Protein AF-R1BSH4-F1 (afdb_monomer)

Organism: Emiliania huxleyi (NCBI:txid2903)

Sequence (239 aa):
MRAVLLDPVQALDGRVYTDASLFGSASAWPLTIINSVHLYHMVGGFALTGADYFHHGLFIPTLGLPGQLLRWGPLANWQAFFISGLPGGVDYLMLALVKLGRLPPMTEKRVNANLNTWLRAPGILVATVLLYQALLLGNHVVPLWAVGLQLVLPAYNALYFNKQAVANYAVHYMLELLGQRDLIERRVEQRTSYTTGLEVMAWKDCASGRPRREAYPVEGLRGNTAAWKEALGVPQRGS

Solvent-accessible surface area (backbone atoms only — not comparable to full-atom values): 13144 Å² total; per-residue (Å²): 85,70,58,35,74,77,37,52,71,53,14,36,15,27,83,78,39,67,45,52,46,87,86,30,62,28,24,45,50,65,51,50,55,52,47,52,52,52,52,46,54,71,68,68,74,59,74,43,42,66,67,54,51,50,48,49,64,48,44,40,70,64,46,44,50,53,58,55,77,44,50,42,12,21,42,49,44,42,41,36,34,29,72,56,35,60,50,39,50,54,46,55,52,39,54,50,34,31,74,70,71,75,37,60,68,67,58,45,36,49,50,45,22,47,37,27,61,71,45,22,29,51,48,35,45,52,47,34,52,44,52,51,50,18,60,78,71,61,32,54,76,58,58,65,71,57,53,55,46,55,51,48,52,53,45,50,50,33,54,52,51,27,51,50,33,44,49,51,32,52,54,53,51,51,30,57,76,69,69,47,54,66,64,54,55,62,58,56,54,68,41,59,11,68,87,72,71,27,52,34,72,60,66,72,43,70,76,66,72,56,78,83,75,76,64,74,77,89,80,65,95,83,73,70,82,59,63,63,51,66,76,63,71,64,80,80,81,76,131

Foldseek 3Di:
DVCCVVCLQLQQQLVVQVPCPPPGLQHLVLLVVVLVVLVCVVPVPALDAPVSCVVSVPCCVQPSVLLNPFRRHNLSVLLSCLVCNPLVVVLVVQVVCVVVVNHPPLVSLVSNLCSLPPGNQVSLVSSLVSLVSCVVVVSHPRDPSSSVSSNPVSNCVSVVVNVVSNVVSVVCVVCVVVVNNVVVVVVQQQGAGPVPRAGNDDVVCVVVVHDGDHDDPPPDVPDDPPVVVVVVPDDPDDD

Mean predicted aligned error: 11.45 Å

Radius of gyration: 21.82 Å; Cα contacts (8 Å, |Δi|>4): 260; chains: 1; bounding box: 46×38×72 Å

pLDDT: mean 78.22, std 20.91, range [29.59, 97.44]

Secondary structure (DSSP, 8-state):
-HHHHH-SSSTT-TTT----STTSTT-SHHHHHHHHHHHHHHHTT----HHHHHHHHHHIIIIIHHHHHS--THHHHHHHIIIIIHHHHHHHHHHHHHHTTSS-HHHHHHHHHHHIIIIIHHHHHHHHHHHHHHHHHT---S-HHHHHHHHHHHHHHHHHHHHHHHHHHHHHHHHHHTT-THHHHHHHHTPBPTTTSSB---HHHHHTTPPPPPPPP-----S-SSHHHHHTT------

Structure (mmCIF, N/CA/C/O backbone):
data_AF-R1BSH4-F1
#
_entry.id   AF-R1BSH4-F1
#
loop_
_atom_site.group_PDB
_atom_site.id
_atom_site.type_symbol
_atom_site.label_atom_id
_atom_site.label_alt_id
_atom_site.label_comp_id
_atom_site.label_asym_id
_atom_site.label_entity_id
_atom_site.label_seq_id
_atom_site.pdbx_PDB_ins_code
_atom_site.Cartn_x
_atom_site.Cartn_y
_atom_site.Cartn_z
_atom_site.occupancy
_atom_site.B_iso_or_equiv
_atom_site.auth_seq_id
_atom_site.auth_comp_id
_atom_site.auth_asym_id
_atom_site.auth_atom_id
_atom_site.pdbx_PDB_model_num
ATOM 1 N N . MET A 1 1 ? -0.576 -6.718 -12.379 1.00 81.44 1 MET A N 1
ATOM 2 C CA . MET A 1 1 ? -0.626 -8.032 -11.689 1.00 81.44 1 MET A CA 1
ATOM 3 C C . MET A 1 1 ? -0.167 -9.183 -12.575 1.00 81.44 1 MET A C 1
ATOM 5 O O . MET A 1 1 ? 0.873 -9.744 -12.276 1.00 81.44 1 MET A O 1
ATOM 9 N N . ARG A 1 2 ? -0.865 -9.505 -13.679 1.00 87.88 2 ARG A N 1
ATOM 10 C CA . ARG A 1 2 ? -0.512 -10.630 -14.577 1.00 87.88 2 ARG A CA 1
ATOM 11 C C . ARG A 1 2 ? 0.952 -10.628 -15.039 1.00 87.88 2 ARG A C 1
ATOM 13 O O . ARG A 1 2 ? 1.602 -11.656 -14.939 1.00 87.88 2 ARG A O 1
ATOM 20 N N . ALA A 1 3 ? 1.461 -9.482 -15.495 1.00 91.19 3 ALA A N 1
ATOM 21 C CA . ALA A 1 3 ? 2.843 -9.361 -15.967 1.00 91.19 3 ALA A CA 1
ATOM 22 C C . ALA A 1 3 ? 3.877 -9.754 -14.894 1.00 91.19 3 ALA A C 1
ATOM 24 O O . ALA A 1 3 ? 4.783 -10.519 -15.183 1.00 91.19 3 ALA A O 1
ATOM 25 N N . VAL A 1 4 ? 3.678 -9.332 -13.638 1.00 93.50 4 VAL A N 1
ATOM 26 C CA . VAL A 1 4 ? 4.576 -9.677 -12.518 1.00 93.50 4 VAL A CA 1
ATOM 27 C C . VAL A 1 4 ? 4.585 -11.181 -12.229 1.00 93.50 4 VAL A C 1
ATOM 29 O O . VAL A 1 4 ? 5.620 -11.727 -11.873 1.00 93.50 4 VAL A O 1
ATOM 32 N N . LEU A 1 5 ? 3.443 -11.857 -12.385 1.00 93.38 5 LEU A N 1
ATOM 33 C CA . LEU A 1 5 ? 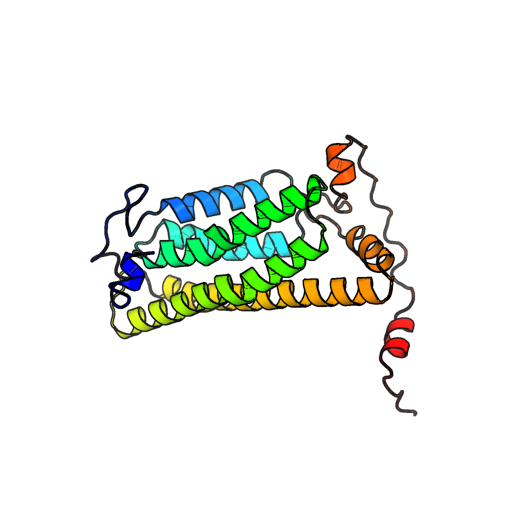3.339 -13.300 -12.145 1.00 93.38 5 LEU A CA 1
ATOM 34 C C . LEU A 1 5 ? 3.938 -14.140 -13.279 1.00 93.38 5 LEU A C 1
ATOM 36 O O . LEU A 1 5 ? 4.471 -15.211 -13.015 1.00 93.38 5 LEU A O 1
ATOM 40 N N . LEU A 1 6 ? 3.817 -13.682 -14.528 1.00 94.31 6 LEU A N 1
ATOM 41 C CA . LEU A 1 6 ? 4.335 -14.401 -15.696 1.00 94.31 6 LEU A CA 1
ATOM 42 C C . LEU A 1 6 ? 5.829 -14.160 -15.922 1.00 94.31 6 LEU A C 1
ATOM 44 O O . LEU A 1 6 ? 6.512 -15.035 -16.442 1.00 94.31 6 LEU A O 1
ATOM 48 N N . ASP A 1 7 ? 6.319 -12.985 -15.538 1.00 94.06 7 ASP A N 1
ATOM 49 C CA . ASP A 1 7 ? 7.693 -12.555 -15.767 1.00 94.06 7 ASP A CA 1
ATOM 50 C C . ASP A 1 7 ? 8.203 -11.730 -14.570 1.00 94.06 7 ASP A C 1
ATOM 52 O O . ASP A 1 7 ? 8.339 -10.503 -14.638 1.00 94.06 7 ASP A O 1
ATOM 56 N N . PRO A 1 8 ? 8.452 -12.392 -13.425 1.00 93.94 8 PRO A N 1
ATOM 57 C CA . PRO A 1 8 ? 8.919 -11.717 -12.217 1.00 93.94 8 PRO A CA 1
ATOM 58 C C . PRO A 1 8 ? 10.311 -11.091 -12.386 1.00 93.94 8 PRO A C 1
ATOM 60 O O . PRO A 1 8 ? 10.614 -10.098 -11.729 1.00 93.94 8 PRO A O 1
ATOM 63 N N . VAL A 1 9 ? 11.137 -11.632 -13.289 1.00 94.12 9 VAL A N 1
ATOM 64 C CA . VAL A 1 9 ? 12.531 -11.214 -13.505 1.00 94.12 9 VAL A CA 1
ATOM 65 C C . VAL A 1 9 ? 12.623 -9.849 -14.192 1.00 94.12 9 VAL A C 1
ATOM 67 O O . VAL A 1 9 ? 13.522 -9.068 -13.874 1.00 94.12 9 VAL A O 1
ATOM 70 N N . GLN A 1 10 ? 11.701 -9.546 -15.111 1.00 93.81 10 GLN A N 1
ATOM 71 C CA . GLN A 1 10 ? 11.636 -8.257 -15.814 1.00 93.81 10 GLN A CA 1
ATOM 72 C C . GLN A 1 10 ? 10.543 -7.329 -15.262 1.00 93.81 10 GLN A C 1
ATOM 74 O O . GLN A 1 10 ? 10.287 -6.263 -15.820 1.00 93.81 10 GLN A O 1
ATOM 79 N N . ALA A 1 11 ? 9.897 -7.688 -14.148 1.00 92.81 11 ALA A N 1
ATOM 80 C CA . ALA A 1 11 ? 8.758 -6.953 -13.590 1.00 92.81 11 ALA A CA 1
ATOM 81 C C . ALA A 1 11 ? 9.063 -5.491 -13.205 1.00 92.81 11 ALA A C 1
ATOM 83 O O . ALA A 1 11 ? 8.140 -4.679 -13.125 1.00 92.81 11 ALA A O 1
ATOM 84 N N . LEU A 1 12 ? 10.332 -5.161 -12.953 1.00 92.88 12 LEU A N 1
ATOM 85 C CA . LEU A 1 12 ? 10.805 -3.805 -12.659 1.00 92.88 12 LEU A CA 1
ATOM 86 C C . LEU A 1 12 ? 11.353 -3.082 -13.903 1.00 92.88 12 LEU A C 1
ATOM 88 O O . LEU A 1 12 ? 11.524 -1.860 -13.882 1.00 92.88 12 LEU A O 1
ATOM 92 N N . ASP A 1 13 ? 11.646 -3.804 -14.989 1.00 91.31 13 ASP A N 1
ATOM 93 C CA . ASP A 1 13 ? 12.304 -3.209 -16.145 1.00 91.31 13 ASP A CA 1
ATOM 94 C C . ASP A 1 13 ? 11.301 -2.433 -17.003 1.00 91.31 13 ASP A C 1
ATOM 96 O O . ASP A 1 13 ? 10.610 -2.957 -17.883 1.00 91.31 13 ASP A O 1
ATOM 100 N N . GLY A 1 14 ? 11.261 -1.124 -16.761 1.00 87.38 14 GLY A N 1
ATOM 101 C CA . GLY A 1 14 ? 10.450 -0.192 -17.524 1.00 87.38 14 GLY A CA 1
ATOM 102 C C . GLY A 1 14 ? 10.788 -0.113 -19.017 1.00 87.38 14 GLY A C 1
ATOM 103 O O . GLY A 1 14 ? 10.038 0.548 -19.730 1.00 87.38 14 GLY A O 1
ATOM 104 N N . ARG A 1 15 ? 11.876 -0.728 -19.517 1.00 90.50 15 ARG A N 1
ATOM 105 C CA . ARG A 1 15 ? 12.194 -0.855 -20.959 1.00 90.50 15 ARG A CA 1
ATOM 106 C C . ARG A 1 15 ? 11.411 -1.981 -21.622 1.00 90.50 15 ARG A C 1
ATOM 108 O O . ARG A 1 15 ? 11.051 -1.836 -22.784 1.00 90.50 15 ARG A O 1
ATOM 115 N N . VAL A 1 16 ? 11.152 -3.064 -20.888 1.00 91.31 16 VAL A N 1
ATOM 116 C CA . VAL A 1 16 ? 10.432 -4.251 -21.378 1.00 91.31 16 VAL A CA 1
ATOM 117 C C . VAL A 1 16 ? 8.929 -3.995 -21.364 1.00 91.31 16 VAL A C 1
ATOM 119 O O . VAL A 1 16 ? 8.238 -4.218 -22.355 1.00 91.31 16 VAL A O 1
ATOM 122 N N . TYR A 1 17 ? 8.424 -3.457 -20.256 1.00 90.94 17 TYR A N 1
ATOM 123 C CA . TYR A 1 17 ? 7.006 -3.167 -20.075 1.00 90.94 17 TYR A CA 1
ATOM 124 C C . TYR A 1 17 ? 6.758 -1.658 -20.113 1.00 90.94 17 TYR A C 1
ATOM 126 O O . TYR A 1 17 ? 6.993 -0.949 -19.133 1.00 90.94 17 TYR A O 1
ATOM 134 N N . THR A 1 18 ? 6.262 -1.173 -21.251 1.00 88.31 18 THR A N 1
ATOM 135 C CA . THR A 1 18 ? 6.093 0.263 -21.537 1.00 88.31 18 THR A CA 1
ATOM 136 C C . THR A 1 18 ? 4.641 0.720 -21.637 1.00 88.31 18 THR A C 1
ATOM 138 O O . THR A 1 18 ? 4.392 1.921 -21.717 1.00 88.31 18 THR A O 1
ATOM 141 N N . ASP A 1 19 ? 3.684 -0.209 -21.621 1.00 90.19 19 ASP A N 1
ATOM 142 C CA . ASP A 1 19 ? 2.264 0.114 -21.739 1.00 90.19 19 ASP A CA 1
ATOM 143 C C . ASP A 1 19 ? 1.758 0.856 -20.492 1.00 90.19 19 ASP A C 1
ATOM 145 O O . ASP A 1 19 ? 1.439 0.252 -19.460 1.00 90.19 19 ASP A O 1
ATOM 149 N N . ALA A 1 20 ? 1.708 2.181 -20.621 1.00 87.62 20 ALA A N 1
ATOM 150 C CA . ALA A 1 20 ? 1.236 3.128 -19.620 1.00 87.62 20 ALA A CA 1
ATOM 151 C C . ALA A 1 20 ? -0.235 3.541 -19.828 1.00 87.62 20 ALA A C 1
ATOM 153 O O . ALA A 1 20 ? -0.694 4.509 -19.217 1.00 87.62 20 ALA A O 1
ATOM 154 N N . SER A 1 21 ? -0.982 2.838 -20.690 1.00 91.06 21 SER A N 1
ATOM 155 C CA . SER A 1 21 ? -2.424 3.056 -20.848 1.00 91.06 21 SER A CA 1
ATOM 156 C C . SER A 1 21 ? -3.176 2.814 -19.532 1.00 91.06 21 SER A C 1
ATOM 158 O O . SER A 1 21 ? -2.635 2.241 -18.586 1.00 91.06 21 SER A O 1
ATOM 160 N N . LEU A 1 22 ? -4.447 3.231 -19.452 1.00 88.06 22 LEU A N 1
ATOM 161 C CA . LEU A 1 22 ? -5.247 3.157 -18.219 1.00 88.06 22 LEU A CA 1
ATOM 162 C C . LEU A 1 22 ? -5.208 1.772 -17.549 1.00 88.06 22 LEU A C 1
ATOM 164 O O . LEU A 1 22 ? -4.988 1.679 -16.341 1.00 88.06 22 LEU A O 1
ATOM 168 N N . PHE A 1 23 ? -5.326 0.711 -18.347 1.00 89.00 23 PHE A N 1
ATOM 169 C CA . PHE A 1 23 ? -5.286 -0.686 -17.899 1.00 89.00 23 PHE A CA 1
ATOM 170 C C . PHE A 1 23 ? -3.994 -1.415 -18.298 1.00 89.00 23 PHE A C 1
ATOM 172 O O . PHE A 1 23 ? -3.925 -2.643 -18.224 1.00 89.00 23 PHE A O 1
ATOM 179 N N . GLY A 1 24 ? -2.975 -0.662 -18.716 1.00 90.44 24 GLY A N 1
ATOM 180 C CA . GLY A 1 24 ? -1.699 -1.194 -19.163 1.00 90.44 24 GLY A CA 1
ATOM 181 C C . GLY A 1 24 ? -0.883 -1.818 -18.038 1.00 90.44 24 GLY A C 1
ATOM 182 O O . GLY A 1 24 ? -1.056 -1.521 -16.850 1.00 90.44 24 GLY A O 1
ATOM 183 N N . SER A 1 25 ? 0.049 -2.701 -18.400 1.00 90.12 25 SER A N 1
ATOM 184 C CA . SER A 1 25 ? 0.868 -3.422 -17.420 1.00 90.12 25 SER A CA 1
ATOM 185 C C . SER A 1 25 ? 1.727 -2.491 -16.562 1.00 90.12 25 SER A C 1
ATOM 187 O O . SER A 1 25 ? 1.931 -2.795 -15.388 1.00 90.12 25 SER A O 1
ATOM 189 N N . ALA A 1 26 ? 2.170 -1.361 -17.118 1.00 90.75 26 ALA A N 1
ATOM 190 C CA . ALA A 1 26 ? 2.973 -0.326 -16.467 1.00 90.75 26 ALA A CA 1
ATOM 191 C C . ALA A 1 26 ? 2.192 0.999 -16.308 1.00 90.75 26 ALA A C 1
ATOM 193 O O . ALA A 1 26 ? 2.779 2.078 -16.313 1.00 90.75 26 ALA A O 1
ATOM 194 N N . SER A 1 27 ? 0.861 0.919 -16.177 1.00 91.88 27 SER A N 1
ATOM 195 C CA . SER A 1 27 ? -0.019 2.068 -15.924 1.00 91.88 27 SER A CA 1
ATOM 196 C C . SER A 1 27 ? 0.417 2.872 -14.694 1.00 91.88 27 SER A C 1
ATOM 198 O O . SER A 1 27 ? 0.686 2.290 -13.650 1.00 91.88 27 SER A O 1
ATOM 200 N N . ALA A 1 28 ? 0.431 4.203 -14.786 1.00 89.56 28 ALA A N 1
ATOM 201 C CA . ALA A 1 28 ? 0.669 5.081 -13.635 1.00 89.56 28 ALA A CA 1
ATOM 202 C C . ALA A 1 28 ? -0.613 5.365 -12.826 1.00 89.56 28 ALA A C 1
ATOM 204 O O . ALA A 1 28 ? -0.552 5.875 -11.706 1.00 89.56 28 ALA A O 1
ATOM 205 N N . TRP A 1 29 ? -1.786 5.029 -13.376 1.00 91.25 29 TRP A N 1
ATOM 206 C CA . TRP A 1 29 ? -3.085 5.405 -12.817 1.00 91.25 29 TRP A CA 1
ATOM 207 C C . TRP A 1 29 ? -3.350 4.903 -11.398 1.00 91.25 29 TRP A C 1
ATOM 209 O O . TRP A 1 29 ? -3.866 5.695 -10.606 1.00 91.25 29 TRP A O 1
ATOM 219 N N . PRO A 1 30 ? -2.991 3.660 -11.016 1.00 91.00 30 PRO A N 1
ATOM 220 C CA . PRO A 1 30 ? -3.179 3.211 -9.641 1.00 91.00 30 PRO A CA 1
ATOM 221 C C . PRO A 1 30 ? -2.464 4.1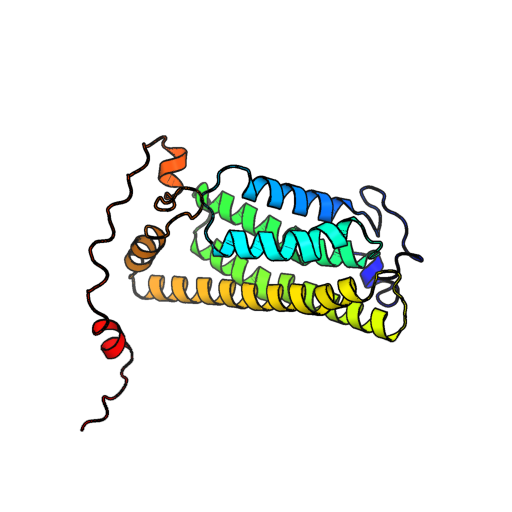15 -8.633 1.00 91.00 30 PRO A C 1
ATOM 223 O O . PRO A 1 30 ? -3.066 4.520 -7.641 1.00 91.00 30 PRO A O 1
ATOM 226 N N . LEU A 1 31 ? -1.216 4.507 -8.913 1.00 89.81 31 LEU A N 1
ATOM 227 C CA . LEU A 1 31 ? -0.475 5.435 -8.056 1.00 89.81 31 LEU A CA 1
ATOM 228 C C . LEU A 1 31 ? -1.046 6.853 -8.124 1.00 89.81 31 LEU A C 1
ATOM 230 O O . LEU A 1 31 ? -1.095 7.528 -7.100 1.00 89.81 31 LEU A O 1
ATOM 234 N N . THR A 1 32 ? -1.497 7.314 -9.295 1.00 90.62 32 THR A N 1
ATOM 235 C CA . THR A 1 32 ? -2.220 8.592 -9.450 1.00 90.62 32 THR A CA 1
ATOM 236 C C . THR A 1 32 ? -3.410 8.687 -8.521 1.00 90.62 32 THR A C 1
ATOM 238 O O . THR A 1 32 ? -3.474 9.616 -7.721 1.00 90.62 32 THR A O 1
ATOM 241 N N . ILE A 1 33 ? -4.293 7.695 -8.540 1.00 90.00 33 ILE A N 1
ATOM 242 C CA . ILE A 1 33 ? -5.482 7.677 -7.687 1.00 90.00 33 ILE A CA 1
ATOM 243 C C . ILE A 1 33 ? -5.087 7.660 -6.206 1.00 90.00 33 ILE A C 1
ATOM 245 O O . ILE A 1 33 ? -5.624 8.441 -5.421 1.00 90.00 33 ILE A O 1
ATOM 249 N N . ILE A 1 34 ? -4.119 6.819 -5.823 1.00 89.06 34 ILE A N 1
ATOM 250 C CA . ILE A 1 34 ? -3.644 6.727 -4.435 1.00 89.06 34 ILE A CA 1
ATOM 251 C C . ILE A 1 34 ? -3.112 8.080 -3.961 1.00 89.06 34 ILE A C 1
ATOM 253 O O . ILE A 1 34 ? -3.570 8.584 -2.935 1.00 89.06 34 ILE A O 1
ATOM 257 N N . ASN A 1 35 ? -2.199 8.701 -4.709 1.00 89.06 35 ASN A N 1
ATOM 258 C CA . ASN A 1 35 ? -1.622 9.986 -4.323 1.00 89.06 35 ASN A CA 1
ATOM 259 C C . ASN A 1 35 ? -2.682 11.091 -4.279 1.00 89.06 35 ASN A C 1
ATOM 261 O O . ASN A 1 35 ? -2.671 11.886 -3.344 1.00 89.06 35 ASN A O 1
ATOM 265 N N . SER A 1 36 ? -3.636 11.117 -5.216 1.00 87.12 36 SER A N 1
ATOM 266 C CA . SER A 1 36 ? -4.750 12.072 -5.183 1.00 87.12 36 SER A CA 1
ATOM 267 C C . SER A 1 36 ? -5.595 11.928 -3.917 1.00 87.12 36 SER A C 1
ATOM 269 O O . SER A 1 36 ? -5.906 12.933 -3.282 1.00 87.12 36 SER A O 1
ATOM 271 N N . VAL A 1 37 ? -5.917 10.698 -3.501 1.00 83.69 37 VAL A N 1
ATOM 272 C CA . VAL A 1 37 ? -6.659 10.438 -2.255 1.00 83.69 37 VAL A CA 1
ATOM 273 C C . VAL A 1 37 ? -5.861 10.890 -1.031 1.00 83.69 37 VAL A C 1
ATOM 275 O O . VAL A 1 37 ? -6.425 11.503 -0.128 1.00 83.69 37 VAL A O 1
ATOM 278 N N . HIS A 1 38 ? -4.550 10.647 -1.003 1.00 84.00 38 HIS A N 1
ATOM 279 C CA . HIS A 1 38 ? -3.710 11.039 0.132 1.00 84.00 38 HIS A CA 1
ATOM 280 C C . HIS A 1 38 ? -3.539 12.564 0.215 1.00 84.00 38 HIS A C 1
ATOM 282 O O . HIS A 1 38 ? -3.641 13.131 1.300 1.00 84.00 38 HIS A O 1
ATOM 288 N N . LEU A 1 39 ? -3.368 13.248 -0.920 1.00 82.00 39 LEU A N 1
ATOM 289 C CA . LEU A 1 39 ? -3.345 14.713 -0.980 1.00 82.00 39 LEU A CA 1
ATOM 290 C C . LEU A 1 39 ? -4.686 15.312 -0.540 1.00 82.00 39 LEU A C 1
ATOM 292 O O . LEU A 1 39 ? -4.711 16.243 0.264 1.00 82.00 39 LEU A O 1
ATOM 296 N N . TYR A 1 40 ? -5.799 14.744 -1.009 1.00 81.81 40 TYR A N 1
ATOM 297 C CA . TYR A 1 40 ? -7.133 15.147 -0.574 1.00 81.81 40 TYR A CA 1
ATOM 298 C C . TYR A 1 40 ? -7.318 14.962 0.939 1.00 81.81 40 TYR A C 1
ATOM 300 O O . TYR A 1 40 ? -7.819 15.866 1.603 1.00 81.81 40 TYR A O 1
ATOM 308 N N . HIS A 1 41 ? -6.854 13.846 1.511 1.00 73.31 41 HIS A N 1
ATOM 309 C CA . HIS A 1 41 ? -6.907 13.618 2.956 1.00 73.31 41 HIS A CA 1
ATOM 310 C C . HIS A 1 41 ? -6.096 14.640 3.762 1.00 73.31 41 HIS A C 1
ATOM 312 O O . HIS A 1 41 ? -6.539 15.039 4.835 1.00 73.31 41 HIS A O 1
ATOM 318 N N . MET A 1 42 ? -4.951 15.102 3.255 1.00 72.88 42 MET A N 1
ATOM 319 C CA . MET A 1 42 ? -4.135 16.111 3.940 1.00 72.88 42 MET A CA 1
ATOM 320 C C . MET A 1 42 ? -4.733 17.522 3.882 1.00 72.88 42 MET A C 1
ATOM 322 O O . MET A 1 42 ? -4.646 18.260 4.863 1.00 72.88 42 MET A O 1
ATOM 326 N N . VAL A 1 43 ? -5.308 17.910 2.738 1.00 73.62 43 VAL A N 1
ATOM 327 C CA . VAL A 1 43 ? -5.798 19.280 2.487 1.00 73.62 43 VAL A CA 1
ATOM 328 C C . VAL A 1 43 ? -7.267 19.457 2.883 1.00 73.62 43 VAL A C 1
ATOM 330 O O . VAL A 1 43 ? -7.674 20.549 3.266 1.00 73.62 43 VAL A O 1
ATOM 333 N N . GLY A 1 44 ? -8.069 18.391 2.844 1.00 64.81 44 GLY A N 1
ATOM 334 C CA . GLY A 1 44 ? -9.526 18.420 3.025 1.00 64.81 44 GLY A CA 1
ATOM 335 C C . GLY A 1 44 ? -10.038 18.758 4.431 1.00 64.81 44 GLY A C 1
ATOM 336 O O . GLY A 1 44 ? -11.231 18.613 4.679 1.00 64.81 44 GLY A O 1
ATOM 337 N N . GLY A 1 45 ? -9.177 19.192 5.358 1.00 55.78 45 GLY A N 1
ATOM 338 C CA . GLY A 1 45 ? -9.589 19.647 6.692 1.00 55.78 45 GLY A CA 1
ATOM 339 C C . GLY A 1 45 ? -10.011 18.531 7.654 1.00 55.78 45 GLY A C 1
ATOM 340 O O . GLY A 1 45 ? -10.720 18.794 8.626 1.00 55.78 45 GLY A O 1
ATOM 341 N N . PHE A 1 46 ? -9.591 17.288 7.405 1.00 64.38 46 PHE A N 1
ATOM 342 C CA . PHE A 1 46 ? -9.802 16.184 8.340 1.00 64.38 46 PHE A CA 1
ATOM 343 C C . PHE A 1 46 ? -8.939 16.378 9.599 1.00 64.38 46 PHE A C 1
ATOM 345 O O . PHE A 1 46 ? -7.805 16.848 9.520 1.00 64.38 46 PHE A O 1
ATOM 352 N N . ALA A 1 47 ? -9.472 16.014 10.770 1.00 61.22 47 ALA A N 1
ATOM 353 C CA . ALA A 1 47 ? -8.741 16.037 12.038 1.00 61.22 47 ALA A CA 1
ATOM 354 C C . ALA A 1 47 ? -7.669 14.931 12.049 1.00 61.22 47 ALA A C 1
ATOM 356 O O . ALA A 1 47 ? -7.911 13.819 12.518 1.00 61.22 47 ALA A O 1
ATOM 357 N N . LEU A 1 48 ? -6.507 15.231 11.468 1.00 65.06 48 LEU A N 1
ATOM 358 C CA . LEU A 1 48 ? -5.377 14.316 11.349 1.00 65.06 48 LEU A CA 1
ATOM 359 C C . LEU A 1 48 ? -4.497 14.373 12.599 1.00 65.06 48 LEU A C 1
ATOM 361 O O . LEU A 1 48 ? -4.241 15.435 13.180 1.00 65.06 48 LEU A O 1
ATOM 365 N N . THR A 1 49 ? -3.998 13.211 13.006 1.00 65.69 49 THR A N 1
ATOM 366 C CA . THR A 1 49 ? -3.003 13.112 14.073 1.00 65.69 49 THR A CA 1
ATOM 367 C C . THR A 1 49 ? -1.609 13.452 13.539 1.00 65.69 49 THR A C 1
ATOM 369 O O . THR A 1 49 ? -1.344 13.382 12.338 1.00 65.69 49 THR A O 1
ATOM 372 N N . GLY A 1 50 ? -0.667 13.776 14.430 1.00 65.50 50 GLY A N 1
ATOM 373 C CA . GLY A 1 50 ? 0.733 13.983 14.030 1.00 65.50 50 GLY A CA 1
ATOM 374 C C . GLY A 1 50 ? 1.358 12.750 13.356 1.00 65.50 50 GLY A C 1
ATOM 375 O O . GLY A 1 50 ? 2.187 12.889 12.459 1.00 65.50 50 GLY A O 1
ATOM 376 N N . ALA A 1 51 ? 0.912 11.544 13.727 1.00 67.81 51 ALA A N 1
ATOM 377 C CA . ALA A 1 51 ? 1.336 10.304 13.081 1.00 67.81 51 ALA A CA 1
ATOM 378 C C . ALA A 1 51 ? 0.847 10.207 11.625 1.00 67.81 51 ALA A C 1
ATOM 380 O O . ALA A 1 51 ? 1.588 9.719 10.771 1.00 67.81 51 ALA A O 1
ATOM 381 N N . ASP A 1 52 ? -0.351 10.720 11.329 1.00 68.69 52 ASP A N 1
ATOM 382 C CA . ASP A 1 52 ? -0.905 10.737 9.971 1.00 68.69 52 ASP A CA 1
ATOM 383 C C . ASP A 1 52 ? -0.125 11.710 9.078 1.00 68.69 52 ASP A C 1
ATOM 385 O O . ASP A 1 52 ? 0.249 11.364 7.957 1.00 68.69 52 ASP A O 1
ATOM 389 N N . TYR A 1 53 ? 0.229 12.894 9.591 1.00 71.75 53 TYR A N 1
ATOM 390 C CA . TYR A 1 53 ? 1.093 13.831 8.863 1.00 71.75 53 TYR A CA 1
ATOM 391 C C . TYR A 1 53 ? 2.498 13.282 8.631 1.00 71.75 53 TYR A C 1
ATOM 393 O O . TYR A 1 53 ? 3.023 13.430 7.530 1.00 71.75 53 TYR A O 1
ATOM 401 N N . PHE A 1 54 ? 3.101 12.625 9.626 1.00 75.88 54 PHE A N 1
ATOM 402 C CA . PHE A 1 54 ? 4.395 11.970 9.441 1.00 75.88 54 PHE A CA 1
ATOM 403 C C . PHE A 1 54 ? 4.316 10.872 8.376 1.00 75.88 54 PHE A C 1
ATOM 405 O O . PHE A 1 54 ? 5.159 10.821 7.485 1.00 75.88 54 PHE A O 1
ATOM 412 N N . HIS A 1 55 ? 3.281 10.028 8.420 1.00 77.31 55 HIS A N 1
ATOM 413 C CA . HIS A 1 55 ? 3.059 8.993 7.417 1.00 77.31 55 HIS A CA 1
ATOM 414 C C . HIS A 1 55 ? 2.928 9.601 6.016 1.00 77.31 55 HIS A C 1
ATOM 416 O O . HIS A 1 55 ? 3.672 9.235 5.108 1.00 77.31 55 HIS A O 1
ATOM 422 N N . HIS A 1 56 ? 2.017 10.553 5.823 1.00 79.81 56 HIS A N 1
ATOM 423 C CA . HIS A 1 56 ? 1.790 11.145 4.508 1.00 79.81 56 HIS A CA 1
ATOM 424 C C . HIS A 1 56 ? 3.001 11.947 4.013 1.00 79.81 56 HIS A C 1
ATOM 426 O O . HIS A 1 56 ? 3.406 11.798 2.861 1.00 79.81 56 HIS A O 1
ATOM 432 N N . GLY A 1 57 ? 3.619 12.737 4.892 1.00 79.25 57 GLY A N 1
ATOM 433 C CA . GLY A 1 57 ? 4.805 13.538 4.595 1.00 79.25 57 GLY A CA 1
ATOM 434 C C . GLY A 1 57 ? 6.054 12.705 4.317 1.00 79.25 57 GLY A C 1
ATOM 435 O O . GLY A 1 57 ? 6.906 13.138 3.549 1.00 79.25 57 GLY A O 1
ATOM 436 N N . LEU A 1 58 ? 6.159 11.498 4.875 1.00 84.25 58 LEU A N 1
ATOM 437 C CA . LEU A 1 58 ? 7.225 10.564 4.531 1.00 84.25 58 LEU A CA 1
ATOM 438 C C . LEU A 1 58 ? 6.909 9.851 3.215 1.00 84.25 58 LEU A C 1
ATOM 440 O O . LEU A 1 58 ? 7.704 9.914 2.282 1.00 84.25 58 LEU A O 1
ATOM 444 N N . PHE A 1 59 ? 5.761 9.179 3.111 1.00 83.88 59 PHE A N 1
ATOM 445 C CA . PHE A 1 59 ? 5.501 8.233 2.024 1.00 83.88 59 PHE A CA 1
ATOM 446 C C . PHE A 1 59 ? 5.109 8.897 0.695 1.00 83.88 59 PHE A C 1
ATOM 448 O O . PHE A 1 59 ? 5.497 8.384 -0.353 1.00 83.88 59 PHE A O 1
ATOM 455 N N . ILE A 1 60 ? 4.412 10.040 0.680 1.00 85.56 60 ILE A N 1
ATOM 456 C CA . ILE A 1 60 ? 4.048 10.702 -0.589 1.00 85.56 60 ILE A CA 1
ATOM 457 C C . ILE A 1 60 ? 5.292 11.252 -1.306 1.00 85.56 60 ILE A C 1
ATOM 459 O O . ILE A 1 60 ? 5.481 10.917 -2.476 1.00 85.56 60 ILE A O 1
ATOM 463 N N . PRO A 1 61 ? 6.183 12.034 -0.664 1.00 85.75 61 PRO A N 1
ATOM 464 C CA . PRO A 1 61 ? 7.342 12.592 -1.357 1.00 85.75 61 PRO A CA 1
ATOM 465 C C . PRO A 1 61 ? 8.410 11.547 -1.682 1.00 85.75 61 PRO A C 1
ATOM 467 O O . PRO A 1 61 ? 9.088 11.676 -2.696 1.00 85.75 61 PRO A O 1
ATOM 470 N N . THR A 1 62 ? 8.570 10.515 -0.843 1.00 85.06 62 THR A N 1
ATOM 471 C CA . THR A 1 62 ? 9.640 9.517 -1.026 1.00 85.06 62 THR A CA 1
ATOM 472 C C . THR A 1 62 ? 9.228 8.320 -1.874 1.00 85.06 62 THR A C 1
ATOM 474 O O . THR A 1 62 ? 10.072 7.778 -2.584 1.00 85.06 62 THR A O 1
ATOM 477 N N . LEU A 1 63 ? 7.954 7.910 -1.837 1.00 86.25 63 LEU A N 1
ATOM 478 C CA . LEU A 1 63 ? 7.457 6.752 -2.588 1.00 86.25 63 LEU A CA 1
ATOM 479 C C . LEU A 1 63 ? 6.403 7.137 -3.625 1.00 86.25 63 LEU A C 1
ATOM 481 O O . LEU A 1 63 ? 6.467 6.677 -4.761 1.00 86.25 63 LEU A O 1
ATOM 485 N N . GLY A 1 64 ? 5.452 7.995 -3.254 1.00 86.25 64 GLY A N 1
ATOM 486 C CA . GLY A 1 64 ? 4.341 8.398 -4.114 1.00 86.25 64 GLY A CA 1
ATOM 487 C C . GLY A 1 64 ? 4.800 9.119 -5.382 1.00 86.25 64 GLY A C 1
ATOM 488 O O . GLY A 1 64 ? 4.503 8.658 -6.483 1.00 86.25 64 GLY A O 1
ATOM 489 N N . LEU A 1 65 ? 5.515 10.239 -5.242 1.00 87.50 65 LEU A N 1
ATOM 490 C CA . LEU A 1 65 ? 5.960 11.055 -6.378 1.00 87.50 65 LEU A CA 1
ATOM 491 C C . LEU A 1 65 ? 7.011 10.332 -7.241 1.00 87.50 65 LEU A C 1
ATOM 493 O O . LEU A 1 65 ? 6.804 10.239 -8.453 1.00 87.50 65 LEU A O 1
ATOM 497 N N . PRO A 1 66 ? 8.088 9.736 -6.684 1.00 88.75 66 PRO A N 1
ATOM 498 C CA . PRO A 1 66 ? 9.032 8.963 -7.492 1.00 88.75 66 PRO A CA 1
ATOM 499 C C . PRO A 1 66 ? 8.369 7.746 -8.144 1.00 88.75 66 PRO A C 1
ATOM 501 O O . PRO A 1 66 ? 8.712 7.387 -9.268 1.00 88.75 66 PRO A O 1
ATOM 504 N N . GLY A 1 67 ? 7.390 7.137 -7.468 1.00 86.62 67 GLY A N 1
ATOM 505 C CA . GLY A 1 67 ? 6.556 6.051 -7.980 1.00 86.62 67 GLY A CA 1
ATOM 506 C C . GLY A 1 67 ? 5.803 6.406 -9.262 1.00 86.62 67 GLY A C 1
ATOM 507 O O . GLY A 1 67 ? 5.686 5.572 -10.153 1.00 86.62 67 GLY A O 1
ATOM 508 N N . GLN A 1 68 ? 5.312 7.642 -9.371 1.00 88.50 68 GLN A N 1
ATOM 509 C CA . GLN A 1 68 ? 4.573 8.120 -10.545 1.00 88.50 68 GLN A CA 1
ATOM 510 C C . GLN A 1 68 ? 5.473 8.588 -11.686 1.00 88.50 68 GLN A C 1
ATOM 512 O O . GLN A 1 68 ? 5.116 8.431 -12.851 1.00 88.50 68 GLN A O 1
ATOM 517 N N . LEU A 1 69 ? 6.602 9.216 -11.355 1.00 89.62 69 LEU A N 1
ATOM 518 C CA . LEU A 1 69 ? 7.451 9.888 -12.340 1.00 89.62 69 LEU A CA 1
ATOM 519 C C . LEU A 1 69 ? 8.467 8.949 -12.998 1.00 89.62 69 LEU A C 1
ATOM 521 O O . LEU A 1 69 ? 8.933 9.223 -14.103 1.00 89.62 69 LEU A O 1
ATOM 525 N N . LEU A 1 70 ? 8.841 7.859 -12.326 1.00 91.31 70 LEU A N 1
ATOM 526 C CA . LEU A 1 70 ? 9.875 6.941 -12.797 1.00 91.31 70 LEU A CA 1
ATOM 527 C C . LEU A 1 70 ? 9.260 5.675 -13.410 1.00 91.31 70 LEU A C 1
ATOM 529 O O . LEU A 1 70 ? 8.142 5.266 -13.104 1.00 91.31 70 LEU A O 1
ATOM 533 N N . ARG A 1 71 ? 10.021 5.018 -14.288 1.00 91.50 71 ARG A N 1
ATOM 534 C CA . ARG A 1 71 ? 9.574 3.833 -15.036 1.00 91.50 71 ARG A CA 1
ATOM 535 C C . ARG A 1 71 ? 9.832 2.544 -14.255 1.00 91.50 71 ARG A C 1
ATOM 537 O O . ARG A 1 71 ? 10.749 1.795 -14.571 1.00 91.50 71 ARG A O 1
ATOM 544 N N . TRP A 1 72 ? 9.000 2.291 -13.252 1.00 91.69 72 TRP A N 1
ATOM 545 C CA . TRP A 1 72 ? 9.066 1.112 -12.371 1.00 91.69 72 TRP A CA 1
ATOM 546 C C . TRP A 1 72 ? 8.523 -0.189 -12.983 1.00 91.69 72 TRP A C 1
ATOM 548 O O . TRP A 1 72 ? 8.511 -1.222 -12.314 1.00 91.69 72 TRP A O 1
ATOM 558 N N . GLY A 1 73 ? 8.006 -0.139 -14.213 1.00 92.94 73 GLY A N 1
ATOM 559 C CA . GLY A 1 73 ? 7.356 -1.282 -14.843 1.00 92.94 73 GLY A CA 1
ATOM 560 C C . GLY A 1 73 ? 6.123 -1.789 -14.066 1.00 92.94 73 GLY A C 1
ATOM 561 O O . GLY A 1 73 ? 5.535 -1.067 -13.252 1.00 92.94 73 GLY A O 1
ATOM 562 N N . PRO A 1 74 ? 5.697 -3.040 -14.311 1.00 95.12 74 PRO A N 1
ATOM 563 C CA . PRO A 1 74 ? 4.535 -3.647 -13.671 1.00 95.12 74 PRO A CA 1
ATOM 564 C C . PRO A 1 74 ? 4.620 -3.793 -12.153 1.00 95.12 74 PRO A C 1
ATOM 566 O O . PRO A 1 74 ? 3.579 -3.939 -11.500 1.00 95.12 74 PRO A O 1
ATOM 569 N N . LEU A 1 75 ? 5.825 -3.746 -11.578 1.00 94.62 75 LEU A N 1
ATOM 570 C CA . LEU A 1 75 ? 6.022 -3.857 -10.137 1.00 94.62 75 LEU A CA 1
ATOM 571 C C . LEU A 1 75 ? 5.407 -2.676 -9.367 1.00 94.62 75 LEU A C 1
ATOM 573 O O . LEU A 1 75 ? 4.909 -2.882 -8.261 1.00 94.62 75 LEU A O 1
ATOM 577 N N .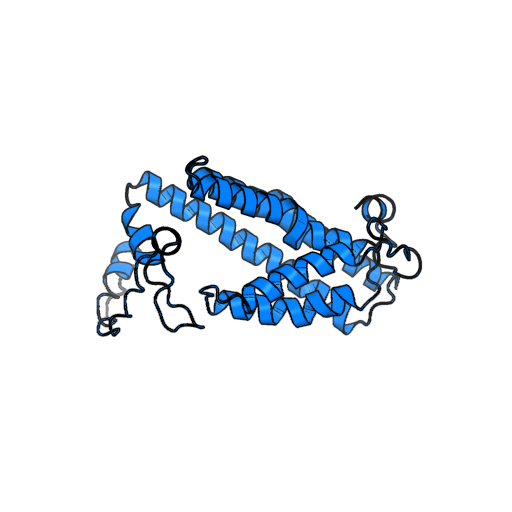 ALA A 1 76 ? 5.338 -1.474 -9.955 1.00 93.50 76 ALA A N 1
ATOM 578 C CA . ALA A 1 76 ? 4.633 -0.343 -9.337 1.00 93.50 76 ALA A CA 1
ATOM 579 C C . ALA A 1 76 ? 3.139 -0.630 -9.143 1.00 93.50 76 ALA A C 1
ATOM 581 O O . ALA A 1 76 ? 2.598 -0.404 -8.062 1.00 93.50 76 ALA A O 1
ATOM 582 N N . ASN A 1 77 ? 2.483 -1.214 -10.148 1.00 94.12 77 ASN A N 1
ATOM 583 C CA . ASN A 1 77 ? 1.074 -1.598 -10.054 1.00 94.12 77 ASN A CA 1
ATOM 584 C C . ASN A 1 77 ? 0.840 -2.707 -9.031 1.00 94.12 77 ASN A C 1
ATOM 586 O O . ASN A 1 77 ? -0.172 -2.701 -8.330 1.00 94.12 77 ASN A O 1
ATOM 590 N N . TRP A 1 78 ? 1.783 -3.643 -8.924 1.00 95.31 78 TRP A N 1
ATOM 591 C CA . TRP A 1 78 ? 1.765 -4.665 -7.882 1.00 95.31 78 TRP A CA 1
ATOM 592 C C . TRP A 1 78 ? 1.852 -4.055 -6.486 1.00 95.31 78 TRP A C 1
ATOM 594 O O . TRP A 1 78 ? 1.001 -4.332 -5.642 1.00 95.31 78 TRP A O 1
ATOM 604 N N . GLN A 1 79 ? 2.826 -3.176 -6.249 1.00 94.00 79 GLN A N 1
ATOM 605 C CA . GLN A 1 79 ? 2.950 -2.491 -4.966 1.00 94.00 79 GLN A CA 1
ATOM 606 C C . GLN A 1 79 ? 1.710 -1.651 -4.650 1.00 94.00 79 GLN A C 1
ATOM 608 O O . GLN A 1 79 ? 1.155 -1.791 -3.564 1.00 94.00 79 GLN A O 1
ATOM 613 N N . ALA A 1 80 ? 1.218 -0.845 -5.593 1.00 92.94 80 ALA A N 1
ATOM 614 C CA . ALA A 1 80 ? 0.019 -0.028 -5.403 1.00 92.94 80 ALA A CA 1
ATOM 615 C C . ALA A 1 80 ? -1.209 -0.862 -5.024 1.00 92.94 80 ALA A C 1
ATOM 617 O O . ALA A 1 80 ? -1.959 -0.487 -4.119 1.00 92.94 80 ALA A O 1
ATOM 618 N N . PHE A 1 81 ? -1.386 -2.023 -5.660 1.00 94.56 81 PHE A N 1
ATOM 619 C CA . PHE A 1 81 ? -2.480 -2.936 -5.355 1.00 94.56 81 PHE A CA 1
ATOM 620 C C . PHE A 1 81 ? -2.454 -3.413 -3.898 1.00 94.56 81 PHE A C 1
ATOM 622 O O . PHE A 1 81 ? -3.490 -3.383 -3.237 1.00 94.56 81 PHE A O 1
ATOM 629 N N . PHE A 1 82 ? -1.290 -3.828 -3.390 1.00 95.25 82 PHE A N 1
ATOM 630 C CA . PHE A 1 82 ? -1.172 -4.351 -2.026 1.00 95.25 82 PHE A CA 1
ATOM 631 C C . PHE A 1 82 ? -1.071 -3.255 -0.962 1.00 95.25 82 PHE A C 1
ATOM 633 O O . PHE A 1 82 ? -1.581 -3.446 0.138 1.00 95.25 82 PHE A O 1
ATOM 640 N N . ILE A 1 83 ? -0.465 -2.107 -1.271 1.00 91.19 83 ILE A N 1
ATOM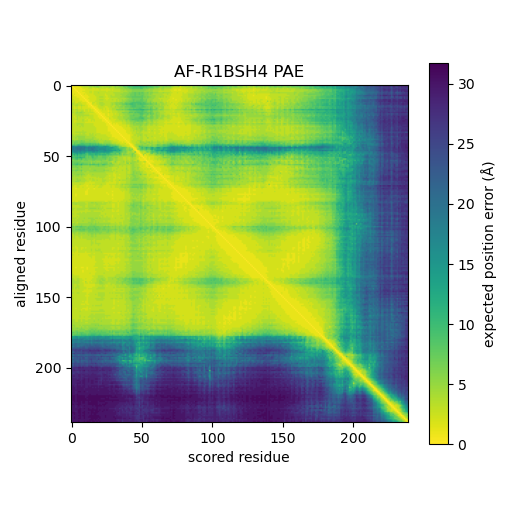 641 C CA . ILE A 1 83 ? -0.338 -0.989 -0.327 1.00 91.19 83 ILE A CA 1
ATOM 642 C C . ILE A 1 83 ? -1.682 -0.283 -0.136 1.00 91.19 83 ILE A C 1
ATOM 644 O O . ILE A 1 83 ? -2.069 -0.053 1.000 1.00 91.19 83 ILE A O 1
ATOM 648 N N . SER A 1 84 ? -2.417 0.060 -1.192 1.00 88.94 84 SER A N 1
ATOM 649 C CA . SER A 1 84 ? -3.642 0.869 -1.027 1.00 88.94 84 SER A CA 1
ATOM 650 C C . SER A 1 84 ? -4.801 0.452 -1.927 1.00 88.94 84 SER A C 1
ATOM 652 O O . SER A 1 84 ? -5.887 1.001 -1.786 1.00 88.94 84 SER A O 1
ATOM 654 N N . GLY A 1 85 ? -4.597 -0.511 -2.829 1.00 90.25 85 GLY A N 1
ATOM 655 C CA . GLY A 1 85 ? -5.629 -1.029 -3.723 1.00 90.25 85 GLY A CA 1
ATOM 656 C C . GLY A 1 85 ? -6.635 -1.926 -3.003 1.00 90.25 85 GLY A C 1
ATOM 657 O O . GLY A 1 85 ? -7.497 -1.447 -2.272 1.00 90.25 85 GLY A O 1
ATOM 658 N N . LEU A 1 86 ? -6.559 -3.242 -3.217 1.00 92.31 86 LEU A N 1
ATOM 659 C CA . LEU A 1 86 ? -7.579 -4.170 -2.716 1.00 92.31 86 LEU A CA 1
ATOM 660 C C . LEU A 1 86 ? -7.663 -4.212 -1.178 1.00 92.31 86 LEU A C 1
ATOM 662 O O . LEU A 1 86 ? -8.772 -4.055 -0.667 1.00 92.31 86 LEU A O 1
ATOM 666 N N . PRO A 1 87 ? -6.559 -4.382 -0.416 1.00 92.56 87 PRO A N 1
ATOM 667 C CA . PRO A 1 87 ? -6.653 -4.448 1.042 1.00 92.56 87 PRO A CA 1
ATOM 668 C C . PRO A 1 87 ? -7.245 -3.166 1.638 1.00 92.56 87 PRO A C 1
ATOM 670 O O . PRO A 1 87 ? -8.112 -3.238 2.503 1.00 92.56 87 PRO A O 1
ATOM 673 N N . GLY A 1 88 ? -6.822 -2.002 1.130 1.00 88.88 88 GLY A N 1
ATOM 674 C CA . GLY A 1 88 ? -7.331 -0.701 1.570 1.00 88.88 88 GLY A CA 1
ATOM 675 C C . GLY A 1 88 ? -8.794 -0.481 1.189 1.00 88.88 88 GLY A C 1
ATOM 676 O O . GLY A 1 88 ? -9.590 -0.060 2.022 1.00 88.88 88 GLY A O 1
ATOM 677 N N . GLY A 1 89 ? -9.184 -0.816 -0.043 1.00 89.50 89 GLY A N 1
ATOM 678 C CA . GLY A 1 89 ? -10.568 -0.682 -0.501 1.00 89.50 89 GLY A CA 1
ATOM 679 C C . GLY A 1 89 ? -11.554 -1.517 0.320 1.00 89.50 89 GLY A C 1
ATOM 680 O O . GLY A 1 89 ? -12.620 -1.021 0.686 1.00 89.50 89 GLY A O 1
ATOM 681 N N . VAL A 1 90 ? -11.189 -2.758 0.662 1.00 93.31 90 VAL A N 1
ATOM 682 C CA . VAL A 1 90 ? -12.017 -3.615 1.529 1.00 93.31 90 VAL A CA 1
ATOM 683 C C . VAL A 1 90 ? -12.119 -3.027 2.936 1.00 93.31 90 VAL A C 1
ATOM 685 O O . VAL A 1 90 ? -13.212 -2.990 3.498 1.00 93.31 90 VAL A O 1
ATOM 688 N N . ASP A 1 91 ? -11.015 -2.521 3.487 1.00 90.25 91 ASP A N 1
ATOM 689 C CA . ASP A 1 91 ? -11.000 -1.880 4.803 1.00 90.25 91 ASP A CA 1
ATOM 690 C C . ASP A 1 91 ? -11.930 -0.657 4.872 1.00 90.25 91 ASP A C 1
ATOM 692 O O . ASP A 1 91 ? -12.816 -0.580 5.727 1.00 90.25 91 ASP A O 1
ATOM 696 N N . TYR A 1 92 ? -11.832 0.254 3.899 1.00 88.31 92 TYR A N 1
ATOM 697 C CA . TYR A 1 92 ? -12.712 1.424 3.822 1.00 88.31 92 TYR A CA 1
ATOM 698 C C . TYR A 1 92 ? -14.187 1.054 3.645 1.00 88.31 92 TYR A C 1
ATOM 700 O O . TYR A 1 92 ? -15.054 1.688 4.253 1.00 88.31 92 TYR A O 1
ATOM 708 N N . LEU A 1 93 ? -14.491 0.019 2.855 1.00 92.00 93 LEU A N 1
ATOM 709 C CA . LEU A 1 93 ? -15.858 -0.478 2.706 1.00 92.00 93 LEU A CA 1
ATOM 710 C C . LEU A 1 93 ? -16.412 -0.988 4.043 1.00 92.00 93 LEU A C 1
ATOM 712 O O . LEU A 1 93 ? -17.535 -0.649 4.416 1.00 92.00 93 LEU A O 1
ATOM 716 N N . MET A 1 94 ? -15.631 -1.766 4.794 1.00 91.06 94 MET A N 1
ATOM 717 C CA . MET A 1 94 ? -16.047 -2.258 6.109 1.00 91.06 94 MET A CA 1
ATOM 718 C C . MET A 1 94 ? -16.234 -1.124 7.109 1.00 91.06 94 MET A C 1
ATOM 720 O O . MET A 1 94 ? -17.245 -1.101 7.809 1.00 91.06 94 MET A O 1
ATOM 724 N N . LEU A 1 95 ? -15.325 -0.147 7.137 1.00 88.44 95 LEU A N 1
ATOM 725 C CA . LEU A 1 95 ? -15.466 1.048 7.969 1.00 88.44 95 LEU A CA 1
ATOM 726 C C . LEU A 1 95 ? -16.754 1.814 7.641 1.00 88.44 95 LEU A C 1
ATOM 728 O O . LEU A 1 95 ? -17.450 2.264 8.554 1.00 88.44 95 LEU A O 1
ATOM 732 N N . ALA A 1 96 ? -17.115 1.929 6.360 1.00 87.94 96 ALA A N 1
ATOM 733 C CA . ALA A 1 96 ? -18.384 2.525 5.951 1.00 87.94 96 ALA A CA 1
ATOM 734 C C . ALA A 1 96 ? -19.588 1.709 6.457 1.00 87.94 96 ALA A C 1
ATOM 736 O O . ALA A 1 96 ? -20.522 2.282 7.016 1.00 87.94 96 ALA A O 1
ATOM 737 N N . LEU A 1 97 ? -19.556 0.377 6.341 1.00 89.44 97 LEU A N 1
ATOM 738 C CA . LEU A 1 97 ? -20.625 -0.496 6.840 1.00 89.44 97 LEU A CA 1
ATOM 739 C C . LEU A 1 97 ? -20.769 -0.448 8.368 1.00 89.44 97 LEU A C 1
ATOM 741 O O . LEU A 1 97 ? -21.896 -0.430 8.862 1.00 89.44 97 LEU A O 1
ATOM 745 N N . VAL A 1 98 ? -19.661 -0.369 9.113 1.00 90.44 98 VAL A N 1
ATOM 746 C CA . VAL A 1 98 ? -19.681 -0.168 10.573 1.00 90.44 98 VAL A CA 1
ATOM 747 C C . VAL A 1 98 ? -20.354 1.156 10.916 1.00 90.44 98 VAL A C 1
ATOM 749 O O . VAL A 1 98 ? -21.230 1.199 11.776 1.00 90.44 98 VAL A O 1
ATOM 752 N N . LYS A 1 99 ? -20.002 2.238 10.211 1.00 83.38 99 LYS A N 1
ATOM 753 C CA . LYS A 1 99 ? -20.610 3.562 10.419 1.00 83.38 99 LYS A CA 1
ATOM 754 C C . LYS A 1 99 ? -22.103 3.595 10.094 1.00 83.38 99 LYS A C 1
ATOM 756 O O . LYS A 1 99 ? -22.841 4.319 10.751 1.00 83.38 99 LYS A O 1
ATOM 761 N N . LEU A 1 100 ? -22.550 2.804 9.120 1.00 90.25 100 LEU A N 1
ATOM 762 C CA . LEU A 1 100 ? -23.968 2.635 8.784 1.00 90.25 100 LEU A CA 1
ATOM 763 C C . LEU A 1 100 ? -24.711 1.688 9.745 1.00 90.25 100 LEU A C 1
ATOM 765 O O . LEU A 1 100 ? -25.887 1.408 9.522 1.00 90.25 100 LEU A O 1
ATOM 769 N N . GLY A 1 101 ? -24.040 1.148 10.769 1.00 89.56 101 GLY A N 1
ATOM 770 C CA . GLY A 1 101 ? -24.618 0.178 11.703 1.00 89.56 101 GLY A CA 1
ATOM 771 C C . GLY A 1 101 ? -24.904 -1.192 11.080 1.00 89.56 101 GLY A C 1
ATOM 772 O O . 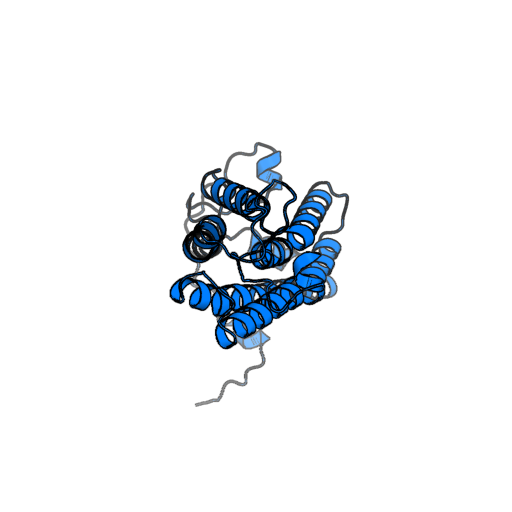GLY A 1 101 ? -25.620 -1.994 11.671 1.00 89.56 101 GLY A O 1
ATOM 773 N N . ARG A 1 102 ? -24.365 -1.471 9.885 1.00 91.88 102 ARG A N 1
ATOM 774 C CA . ARG A 1 102 ? -24.581 -2.722 9.133 1.00 91.88 102 ARG A CA 1
ATOM 775 C C . ARG A 1 102 ? -23.527 -3.791 9.408 1.00 91.88 102 ARG A C 1
ATOM 777 O O . ARG A 1 102 ? -23.705 -4.929 8.987 1.00 91.88 102 ARG A O 1
ATOM 784 N N . LEU A 1 103 ? -22.434 -3.436 10.081 1.00 92.25 103 LEU A N 1
ATOM 785 C CA . LEU A 1 103 ? -21.361 -4.357 10.444 1.00 92.25 103 LEU A CA 1
ATOM 786 C C . LEU A 1 103 ? -20.913 -4.102 11.893 1.00 92.25 103 LEU A C 1
ATOM 788 O O . LEU A 1 103 ? -20.707 -2.945 12.264 1.00 92.25 103 LEU A O 1
ATOM 792 N N . PRO A 1 104 ? -20.717 -5.141 12.724 1.00 90.75 104 PRO A N 1
ATOM 793 C CA . PRO A 1 104 ? -20.150 -4.962 14.055 1.00 90.75 104 PRO A CA 1
ATOM 794 C C . PRO A 1 104 ? -18.703 -4.436 13.982 1.00 90.75 104 PRO A C 1
ATOM 796 O O . PRO A 1 104 ? -17.909 -4.985 13.208 1.00 90.75 104 PRO A O 1
ATOM 799 N N . PRO A 1 105 ? -18.299 -3.462 14.825 1.00 88.94 105 PRO A N 1
ATOM 800 C CA . PRO A 1 105 ? -16.938 -2.909 14.820 1.00 88.94 105 PRO A CA 1
ATOM 801 C C . PRO A 1 105 ? -15.839 -3.966 14.975 1.00 88.94 105 PRO A C 1
ATOM 803 O O . PRO A 1 105 ? -14.771 -3.863 14.384 1.00 88.94 105 PRO A O 1
ATOM 806 N N . MET A 1 106 ? -16.105 -5.022 15.740 1.00 92.12 106 MET A N 1
ATOM 807 C CA . MET A 1 106 ? -15.148 -6.109 15.951 1.00 92.12 106 MET A CA 1
ATOM 808 C C . MET A 1 106 ? -14.922 -6.975 14.714 1.00 92.12 106 MET A C 1
ATOM 810 O O . MET A 1 106 ? -13.832 -7.516 14.534 1.00 92.12 106 MET A O 1
ATOM 814 N N . THR A 1 107 ? -15.923 -7.073 13.836 1.00 91.62 107 THR A N 1
ATOM 815 C CA . THR A 1 107 ? -15.771 -7.798 12.569 1.00 91.62 107 THR A CA 1
ATOM 816 C C . THR A 1 107 ? -14.831 -7.041 11.636 1.00 91.62 107 THR A C 1
ATOM 818 O O . THR A 1 107 ? -13.922 -7.650 11.082 1.00 91.62 107 THR A O 1
ATOM 821 N N . GLU A 1 108 ? -14.978 -5.715 11.539 1.00 94.06 108 GLU A N 1
ATOM 822 C CA . GLU A 1 108 ? -14.052 -4.849 10.794 1.00 94.06 108 GLU A CA 1
ATOM 823 C C . GLU A 1 108 ? -12.611 -5.028 11.284 1.00 94.06 108 GLU A C 1
ATOM 825 O O . GLU A 1 108 ? -11.744 -5.371 10.486 1.00 94.06 108 GLU A O 1
ATOM 830 N N . LYS A 1 109 ? -12.367 -4.942 12.600 1.00 92.81 109 LYS A N 1
ATOM 831 C CA . LYS A 1 109 ? -11.015 -5.102 13.170 1.00 92.81 109 LYS A CA 1
ATOM 832 C C . LYS A 1 109 ? -10.395 -6.457 12.876 1.00 92.81 109 LYS A C 1
ATOM 834 O O . LYS A 1 109 ? -9.212 -6.538 12.549 1.00 92.81 109 LYS A O 1
ATOM 839 N N . ARG A 1 110 ? -11.190 -7.524 12.979 1.00 94.94 110 ARG A N 1
ATOM 840 C CA . ARG A 1 110 ? -10.732 -8.883 12.678 1.00 94.94 110 ARG A CA 1
ATOM 841 C C . ARG A 1 110 ? -10.327 -9.018 11.215 1.00 94.94 110 ARG A C 1
ATOM 843 O O . ARG A 1 110 ? -9.287 -9.602 10.916 1.00 94.94 110 ARG A O 1
ATOM 850 N N . VAL A 1 111 ? -11.148 -8.504 10.300 1.00 95.56 111 VAL A N 1
ATOM 851 C CA . VAL A 1 111 ? -10.853 -8.575 8.867 1.00 95.56 111 VAL A CA 1
ATOM 852 C C . VAL A 1 111 ? -9.675 -7.668 8.518 1.00 95.56 111 VAL A C 1
ATOM 854 O O . VAL A 1 111 ? -8.801 -8.118 7.789 1.00 95.56 111 VAL A O 1
ATOM 857 N N . ASN A 1 112 ? -9.570 -6.464 9.086 1.00 95.44 112 ASN A N 1
ATOM 858 C CA . ASN A 1 112 ? -8.419 -5.573 8.911 1.00 95.44 112 ASN A CA 1
ATOM 859 C C . ASN A 1 112 ? -7.103 -6.252 9.334 1.00 95.44 112 ASN A C 1
ATOM 861 O O . ASN A 1 112 ? -6.139 -6.261 8.563 1.00 95.44 112 ASN A O 1
ATOM 865 N N . ALA A 1 113 ? -7.074 -6.894 10.509 1.00 94.62 113 ALA A N 1
ATOM 866 C CA . ALA A 1 113 ? -5.914 -7.654 10.973 1.00 94.62 113 ALA A CA 1
ATOM 867 C C . ALA A 1 113 ? -5.543 -8.7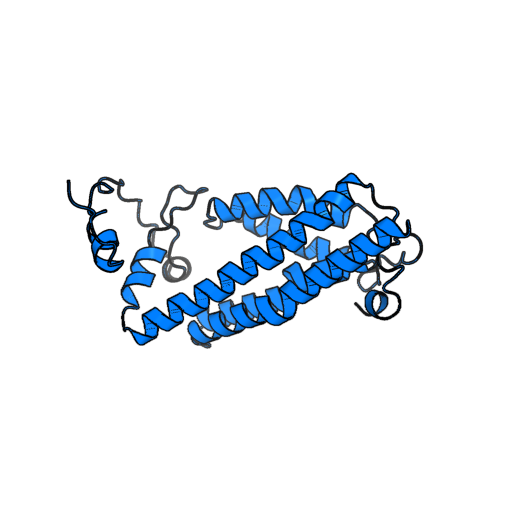75 9.987 1.00 94.62 113 ALA A C 1
ATOM 869 O O . ALA A 1 113 ? -4.389 -8.880 9.573 1.00 94.62 113 ALA A O 1
ATOM 870 N N . ASN A 1 114 ? -6.529 -9.551 9.528 1.00 96.62 114 ASN A N 1
ATOM 871 C CA . ASN A 1 114 ? -6.302 -10.618 8.553 1.00 96.62 114 ASN A CA 1
ATOM 872 C C . ASN A 1 114 ? -5.847 -10.095 7.181 1.00 96.62 114 ASN A C 1
ATOM 874 O O . ASN A 1 114 ? -4.945 -10.678 6.587 1.00 96.62 114 ASN A O 1
ATOM 878 N N . LEU A 1 115 ? -6.424 -9.002 6.677 1.00 96.00 115 LEU A N 1
ATOM 879 C CA . LEU A 1 115 ? -6.014 -8.375 5.417 1.00 96.00 115 LEU A CA 1
ATOM 880 C C . LEU A 1 115 ? -4.564 -7.900 5.492 1.00 96.00 115 LEU A C 1
ATOM 882 O O . LEU A 1 115 ? -3.800 -8.101 4.547 1.00 96.00 115 LEU A O 1
ATOM 886 N N . ASN A 1 116 ? -4.164 -7.308 6.618 1.00 96.19 116 ASN A N 1
ATOM 887 C CA . ASN A 1 116 ? -2.788 -6.882 6.820 1.00 96.19 116 ASN A CA 1
ATOM 888 C C . ASN A 1 116 ? -1.821 -8.072 6.883 1.00 96.19 116 ASN A C 1
ATOM 890 O O . ASN A 1 116 ? -0.791 -8.050 6.207 1.00 96.19 116 ASN A O 1
ATOM 894 N N . THR A 1 117 ? -2.176 -9.117 7.635 1.00 96.50 117 THR A N 1
ATOM 895 C CA . THR A 1 117 ? -1.312 -10.284 7.866 1.00 96.50 117 THR A CA 1
ATOM 896 C C . THR A 1 117 ? -1.188 -11.181 6.638 1.00 96.50 117 THR A C 1
ATOM 898 O O . THR A 1 117 ? -0.085 -11.615 6.317 1.00 96.50 117 THR A O 1
ATOM 901 N N . TRP A 1 118 ? -2.290 -11.453 5.939 1.00 96.38 118 TRP A N 1
ATOM 902 C CA . TRP A 1 118 ? -2.336 -12.483 4.895 1.00 96.38 118 TRP A CA 1
ATOM 903 C C . TRP A 1 118 ? -2.275 -11.941 3.472 1.00 96.38 118 TRP A C 1
ATOM 905 O O . TRP A 1 118 ? -1.920 -12.687 2.564 1.00 96.38 118 TRP A O 1
ATOM 915 N N . LEU A 1 119 ? -2.604 -10.664 3.258 1.00 96.00 119 LEU A N 1
ATOM 916 C CA . LEU A 1 119 ? -2.680 -10.095 1.913 1.00 96.00 119 LEU A CA 1
ATOM 917 C C . LEU A 1 119 ? -1.683 -8.953 1.712 1.00 96.00 119 LEU A C 1
ATOM 919 O O . LEU A 1 119 ? -0.786 -9.059 0.877 1.00 96.00 119 LEU A O 1
ATOM 923 N N . ARG A 1 120 ? -1.803 -7.871 2.489 1.00 96.69 120 ARG A N 1
ATOM 924 C CA . ARG A 1 120 ? -0.969 -6.670 2.339 1.00 96.69 120 ARG A CA 1
ATOM 925 C C . ARG A 1 120 ? 0.503 -6.964 2.606 1.00 96.69 120 ARG A C 1
ATOM 927 O O . ARG A 1 120 ? 1.329 -6.706 1.734 1.00 96.69 120 ARG A O 1
ATOM 934 N N . ALA A 1 121 ? 0.841 -7.463 3.798 1.00 96.50 121 ALA A N 1
ATOM 935 C CA . ALA A 1 121 ? 2.240 -7.632 4.171 1.00 96.50 121 ALA A CA 1
ATOM 936 C C . ALA A 1 121 ? 2.968 -8.637 3.262 1.00 96.50 121 ALA A C 1
ATOM 938 O O . ALA A 1 121 ? 4.005 -8.260 2.714 1.00 96.50 121 ALA A O 1
ATOM 939 N N . PRO A 1 122 ? 2.423 -9.837 2.979 1.00 97.38 122 PRO A N 1
ATOM 940 C CA . PRO A 1 122 ? 3.055 -10.765 2.045 1.00 97.38 122 PRO A CA 1
ATOM 941 C C . PRO A 1 122 ? 3.211 -10.176 0.638 1.00 97.38 122 PRO A C 1
ATOM 943 O O . PRO A 1 122 ? 4.287 -10.275 0.054 1.00 97.38 122 PRO A O 1
ATOM 946 N N . GLY A 1 123 ? 2.183 -9.503 0.108 1.00 96.69 123 GLY A N 1
ATOM 947 C CA . GLY A 1 123 ? 2.235 -8.911 -1.230 1.00 96.69 123 GLY A CA 1
ATOM 948 C C . GLY A 1 123 ? 3.297 -7.817 -1.376 1.00 96.69 123 GLY A C 1
ATOM 949 O O . GLY A 1 123 ? 3.988 -7.764 -2.397 1.00 96.69 123 GLY A O 1
ATOM 950 N N . ILE A 1 124 ? 3.478 -6.983 -0.347 1.00 96.62 124 ILE A N 1
ATOM 951 C CA . ILE A 1 124 ? 4.529 -5.956 -0.321 1.00 96.62 124 ILE A CA 1
ATOM 952 C C . ILE A 1 124 ? 5.914 -6.592 -0.173 1.00 96.62 124 ILE A C 1
ATOM 954 O O . ILE A 1 124 ? 6.828 -6.207 -0.896 1.00 96.62 124 ILE A O 1
ATOM 958 N N . LEU A 1 125 ? 6.076 -7.592 0.699 1.00 97.44 125 LEU A N 1
ATOM 959 C CA . LEU A 1 125 ? 7.364 -8.270 0.886 1.00 97.44 125 LEU A CA 1
ATOM 960 C C . LEU A 1 125 ? 7.817 -9.008 -0.379 1.00 97.44 125 LEU A C 1
ATOM 962 O O . LEU A 1 125 ? 8.992 -8.938 -0.732 1.00 97.44 125 LEU A O 1
ATOM 966 N N . VAL A 1 126 ? 6.895 -9.643 -1.112 1.00 96.88 126 VAL A N 1
ATOM 967 C CA . VAL A 1 126 ? 7.189 -10.206 -2.442 1.00 96.88 126 VAL A CA 1
ATOM 968 C C . VAL A 1 126 ? 7.707 -9.116 -3.377 1.00 96.88 126 VAL A C 1
ATOM 970 O O . VAL A 1 126 ? 8.711 -9.314 -4.056 1.00 96.88 126 VAL A O 1
ATOM 973 N N . ALA A 1 127 ? 7.080 -7.937 -3.374 1.00 96.00 127 ALA A N 1
ATOM 974 C CA . ALA A 1 127 ? 7.538 -6.823 -4.194 1.00 96.00 127 ALA A CA 1
ATOM 975 C C . ALA A 1 127 ? 8.953 -6.358 -3.816 1.00 96.00 127 ALA A C 1
ATOM 977 O O . ALA A 1 127 ? 9.746 -6.050 -4.702 1.00 96.00 127 ALA A O 1
ATOM 978 N N . THR A 1 128 ? 9.285 -6.334 -2.521 1.00 96.19 128 THR A N 1
ATOM 979 C CA . THR A 1 128 ? 10.634 -6.023 -2.026 1.00 96.19 128 THR A CA 1
ATOM 980 C C . THR A 1 128 ? 11.666 -7.041 -2.511 1.00 96.19 128 THR A C 1
ATOM 982 O O . THR A 1 128 ? 12.750 -6.651 -2.940 1.00 96.19 128 THR A O 1
ATOM 985 N N . VAL A 1 129 ? 11.334 -8.336 -2.509 1.00 96.62 129 VAL A N 1
ATOM 986 C CA . VAL A 1 129 ? 12.229 -9.390 -3.016 1.00 96.62 129 VAL A CA 1
ATOM 987 C C . VAL A 1 129 ? 12.456 -9.251 -4.522 1.00 96.62 129 VAL A C 1
ATOM 989 O O . VAL A 1 129 ? 13.599 -9.313 -4.969 1.00 96.62 129 VAL A O 1
ATOM 992 N N . LEU A 1 130 ? 11.401 -9.011 -5.306 1.00 96.44 130 LEU A N 1
ATOM 993 C CA . LEU A 1 130 ? 11.519 -8.810 -6.758 1.00 96.44 130 LEU A CA 1
ATOM 994 C C . LEU A 1 130 ? 12.318 -7.546 -7.102 1.00 96.44 130 LEU A C 1
ATOM 996 O O . LEU A 1 130 ? 13.141 -7.555 -8.015 1.00 96.44 130 LEU A O 1
ATOM 1000 N N . LEU A 1 131 ? 12.129 -6.472 -6.333 1.00 95.69 131 LEU A N 1
ATOM 1001 C CA . LEU A 1 131 ? 12.918 -5.248 -6.453 1.00 95.69 131 LEU A CA 1
ATOM 1002 C C . LEU A 1 131 ? 14.410 -5.519 -6.193 1.00 95.69 131 LEU A C 1
ATOM 1004 O O . LEU A 1 131 ? 15.260 -5.064 -6.956 1.00 95.69 131 LEU A O 1
ATOM 1008 N N . TYR A 1 132 ? 14.732 -6.290 -5.149 1.00 96.19 132 TYR A N 1
ATOM 1009 C CA . TYR A 1 132 ? 16.110 -6.675 -4.833 1.00 96.19 132 TYR A CA 1
ATOM 1010 C C . TYR A 1 132 ? 16.723 -7.576 -5.913 1.00 96.19 132 TYR A C 1
ATOM 1012 O O . TYR A 1 132 ? 17.863 -7.365 -6.322 1.00 96.19 132 TYR A O 1
ATOM 1020 N N . GLN A 1 133 ? 15.956 -8.534 -6.439 1.00 96.44 133 GLN A N 1
ATOM 1021 C CA . GLN A 1 133 ? 16.383 -9.378 -7.556 1.00 96.44 133 GLN A CA 1
ATOM 1022 C C . GLN A 1 133 ? 16.739 -8.539 -8.789 1.00 96.44 133 GLN A C 1
ATOM 1024 O O . GLN A 1 133 ? 17.802 -8.723 -9.380 1.00 96.44 133 GLN A O 1
ATOM 1029 N N . ALA A 1 134 ? 15.881 -7.596 -9.171 1.00 94.88 134 ALA A N 1
ATOM 1030 C CA . ALA A 1 134 ? 16.119 -6.743 -10.328 1.00 94.88 134 ALA A CA 1
ATOM 1031 C C . ALA A 1 134 ? 17.303 -5.775 -10.129 1.00 94.88 134 ALA A C 1
ATOM 1033 O O . ALA A 1 134 ? 17.958 -5.395 -11.103 1.00 94.88 134 ALA A O 1
ATOM 1034 N N . LEU A 1 135 ? 17.627 -5.416 -8.880 1.00 94.94 135 LEU A N 1
ATOM 1035 C CA . LEU A 1 135 ? 18.863 -4.702 -8.552 1.00 94.94 135 LEU A CA 1
ATOM 1036 C C . LEU A 1 135 ? 20.099 -5.573 -8.823 1.00 94.94 135 LEU A C 1
ATOM 1038 O O . LEU A 1 135 ? 21.023 -5.107 -9.484 1.00 94.94 135 LEU A O 1
ATOM 1042 N N . LEU A 1 136 ? 20.100 -6.833 -8.372 1.00 95.50 136 LEU A N 1
ATOM 1043 C CA . LEU A 1 136 ? 21.215 -7.768 -8.586 1.00 95.50 136 LEU A CA 1
ATOM 1044 C C . LEU A 1 136 ? 21.435 -8.108 -10.065 1.00 95.50 136 LEU A C 1
ATOM 1046 O O . LEU A 1 136 ? 22.574 -8.246 -10.500 1.00 95.50 136 LEU A O 1
ATOM 1050 N N . LEU A 1 137 ? 20.351 -8.244 -10.831 1.00 94.69 137 LEU A N 1
ATOM 10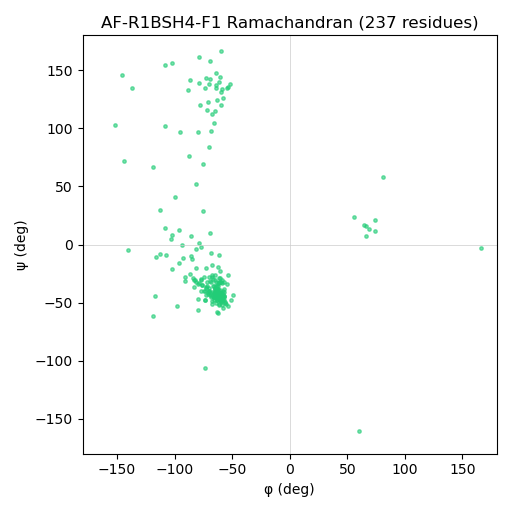51 C CA . LEU A 1 137 ? 20.402 -8.602 -12.251 1.00 94.69 137 LEU A CA 1
ATOM 1052 C C . LEU A 1 137 ? 20.606 -7.397 -13.184 1.00 94.69 137 LEU A C 1
ATOM 1054 O O . LEU A 1 137 ? 20.824 -7.587 -14.375 1.00 94.69 137 LEU A O 1
ATOM 1058 N N . GLY A 1 138 ? 20.514 -6.163 -12.678 1.00 92.88 138 GLY A N 1
ATOM 1059 C CA . GLY A 1 138 ? 20.583 -4.953 -13.509 1.00 92.88 138 GLY A CA 1
ATOM 1060 C C . GLY A 1 138 ? 19.320 -4.677 -14.343 1.00 92.88 138 GLY A C 1
ATOM 1061 O O . GLY A 1 138 ? 19.323 -3.785 -15.194 1.00 92.88 138 GLY A O 1
ATOM 1062 N N . ASN A 1 139 ? 18.219 -5.386 -14.075 1.00 92.88 139 ASN A N 1
ATOM 1063 C CA . ASN A 1 139 ? 16.933 -5.261 -14.777 1.00 92.88 139 ASN A CA 1
ATOM 1064 C C . ASN A 1 139 ? 16.111 -4.072 -14.252 1.00 92.88 139 ASN A C 1
ATOM 1066 O O . ASN A 1 139 ? 14.962 -4.203 -13.827 1.00 92.88 139 ASN A O 1
ATOM 1070 N N . HIS A 1 140 ? 16.725 -2.893 -14.214 1.00 92.62 140 HIS A N 1
ATOM 1071 C CA . HIS A 1 140 ? 16.093 -1.663 -13.762 1.00 92.62 140 HIS A CA 1
ATOM 1072 C C . HIS A 1 140 ? 16.609 -0.459 -14.550 1.00 92.62 140 HIS A C 1
ATOM 1074 O O . HIS A 1 140 ? 17.778 -0.381 -14.922 1.00 92.62 140 HIS A O 1
ATOM 1080 N N . VAL A 1 141 ? 15.722 0.508 -14.779 1.00 92.81 141 VAL A N 1
ATOM 1081 C CA . VAL A 1 141 ? 16.065 1.843 -15.314 1.00 92.81 141 VAL A CA 1
ATOM 1082 C C . VAL A 1 141 ? 15.973 2.945 -14.271 1.00 92.81 141 VAL A C 1
ATOM 1084 O O . VAL A 1 141 ? 16.328 4.093 -14.525 1.00 92.81 141 VAL A O 1
ATOM 1087 N N . VAL A 1 142 ? 15.429 2.607 -13.110 1.00 93.06 142 VAL A N 1
ATOM 1088 C CA . VAL A 1 142 ? 15.126 3.551 -12.047 1.00 93.06 142 VAL A CA 1
ATOM 1089 C C . VAL A 1 142 ? 16.416 3.892 -11.290 1.00 93.06 142 VAL A C 1
ATOM 1091 O O . VAL A 1 142 ? 17.212 2.990 -11.031 1.00 93.06 142 VAL A O 1
ATOM 1094 N N . PRO A 1 143 ? 16.655 5.160 -10.911 1.00 94.12 143 PRO A N 1
ATOM 1095 C CA . PRO A 1 143 ? 17.858 5.544 -10.181 1.00 94.12 143 PRO A CA 1
ATOM 1096 C C . PRO A 1 143 ? 17.985 4.830 -8.827 1.00 94.12 143 PRO A C 1
ATOM 1098 O O . PRO A 1 143 ? 17.002 4.636 -8.107 1.00 94.12 143 PRO A O 1
ATOM 1101 N N . LEU A 1 144 ? 19.225 4.502 -8.447 1.00 93.44 144 LEU A N 1
ATOM 1102 C CA . LEU A 1 144 ? 19.535 3.686 -7.266 1.00 93.44 144 LEU A CA 1
ATOM 1103 C C . LEU A 1 144 ? 19.018 4.271 -5.947 1.00 93.44 144 LEU A C 1
ATOM 1105 O O . LEU A 1 144 ? 18.616 3.514 -5.066 1.00 93.44 144 LEU A O 1
ATOM 1109 N N . TRP A 1 145 ? 18.979 5.600 -5.808 1.00 93.12 145 TRP A N 1
ATOM 1110 C CA . TRP A 1 145 ? 18.433 6.239 -4.605 1.00 93.12 145 TRP A CA 1
ATOM 1111 C C . TRP A 1 145 ? 16.956 5.879 -4.399 1.00 93.12 145 TRP A C 1
ATOM 1113 O O . TRP A 1 145 ? 16.532 5.613 -3.276 1.00 93.12 145 TRP A O 1
ATOM 1123 N N . ALA A 1 146 ? 16.178 5.811 -5.483 1.00 93.00 146 ALA A N 1
ATOM 1124 C CA . ALA A 1 146 ? 14.756 5.508 -5.419 1.00 93.00 146 ALA A CA 1
ATOM 1125 C C . ALA A 1 146 ? 14.542 4.020 -5.125 1.00 93.00 146 ALA A C 1
ATOM 1127 O O . ALA A 1 146 ? 13.686 3.666 -4.315 1.00 93.00 146 ALA A O 1
ATOM 1128 N N . VAL A 1 147 ? 15.358 3.151 -5.734 1.00 92.81 147 VAL A N 1
ATOM 1129 C CA . VAL A 1 147 ? 15.373 1.710 -5.436 1.00 92.81 147 VAL A CA 1
ATOM 1130 C C . VAL A 1 147 ? 15.696 1.472 -3.958 1.00 92.81 147 VAL A C 1
ATOM 1132 O O . VAL A 1 147 ? 14.993 0.709 -3.302 1.00 92.81 147 VAL A O 1
ATOM 1135 N N . GLY A 1 148 ? 16.692 2.172 -3.405 1.00 92.88 148 GLY A N 1
ATOM 1136 C CA . GLY A 1 148 ? 17.053 2.087 -1.988 1.00 92.88 148 GLY A CA 1
ATOM 1137 C C . GLY A 1 148 ? 15.897 2.454 -1.053 1.00 92.88 148 GLY A C 1
ATOM 1138 O O . GLY A 1 148 ? 15.604 1.713 -0.115 1.00 92.88 148 GLY A O 1
ATOM 1139 N N . LEU A 1 149 ? 15.181 3.546 -1.343 1.00 93.50 149 LEU A N 1
ATOM 1140 C CA . LEU A 1 149 ? 13.992 3.937 -0.576 1.00 93.50 149 LEU A CA 1
ATOM 1141 C C . LEU A 1 149 ? 12.878 2.882 -0.667 1.00 93.50 149 LEU A C 1
ATOM 1143 O O . LEU A 1 149 ? 12.296 2.515 0.354 1.00 93.50 149 LEU A O 1
ATOM 1147 N N . GLN A 1 150 ? 12.616 2.351 -1.864 1.00 92.12 150 GLN A N 1
ATOM 1148 C CA . GLN A 1 150 ? 11.571 1.349 -2.107 1.00 92.12 150 GLN A CA 1
ATOM 1149 C C . GLN A 1 150 ? 11.908 -0.052 -1.571 1.00 92.12 150 GLN A C 1
ATOM 1151 O O . GLN A 1 150 ? 11.007 -0.859 -1.349 1.00 92.12 150 GLN A O 1
ATOM 1156 N N . LEU A 1 151 ? 13.182 -0.360 -1.321 1.00 93.88 151 LEU A N 1
ATOM 1157 C CA . LEU A 1 151 ? 13.572 -1.603 -0.651 1.00 93.88 151 LEU A CA 1
ATOM 1158 C C . LEU A 1 151 ? 13.234 -1.574 0.843 1.00 93.88 151 LEU A C 1
ATOM 1160 O O . LEU A 1 151 ? 12.827 -2.591 1.401 1.00 93.88 151 LEU A O 1
ATOM 1164 N N . VAL A 1 152 ? 13.378 -0.416 1.488 1.00 93.62 152 VAL A N 1
ATOM 1165 C CA . VAL A 1 152 ? 13.275 -0.300 2.950 1.00 93.62 152 VAL A CA 1
ATOM 1166 C C . VAL A 1 152 ? 11.892 0.169 3.390 1.00 93.62 152 VAL A C 1
ATOM 1168 O O . VAL A 1 152 ? 11.257 -0.465 4.235 1.00 93.62 152 VAL A O 1
ATOM 1171 N N . LEU A 1 153 ? 11.408 1.280 2.834 1.00 93.31 153 LEU A N 1
ATOM 1172 C CA . LEU A 1 153 ? 10.238 1.980 3.363 1.00 93.31 153 LEU A CA 1
ATOM 1173 C C . LEU A 1 153 ? 8.925 1.190 3.199 1.00 93.31 153 LEU A C 1
ATOM 1175 O O . LEU A 1 153 ? 8.195 1.094 4.189 1.00 93.31 153 LEU A O 1
ATOM 1179 N N . PRO A 1 154 ? 8.604 0.571 2.041 1.00 93.19 154 PRO A N 1
ATOM 1180 C CA . PRO A 1 154 ? 7.420 -0.282 1.908 1.00 93.19 154 PRO A CA 1
ATOM 1181 C C . PRO A 1 154 ? 7.439 -1.497 2.831 1.00 93.19 154 PRO A C 1
ATOM 1183 O O . PRO A 1 154 ? 6.426 -1.797 3.459 1.00 93.19 154 PRO A O 1
ATOM 1186 N N . ALA A 1 155 ? 8.580 -2.183 2.943 1.00 94.50 155 ALA A N 1
ATOM 1187 C CA . ALA A 1 155 ? 8.712 -3.359 3.799 1.00 94.50 155 ALA A CA 1
ATOM 1188 C C . ALA A 1 155 ? 8.516 -2.985 5.275 1.00 94.50 155 ALA A C 1
ATOM 1190 O O . ALA A 1 155 ? 7.746 -3.631 5.990 1.00 94.50 155 ALA A O 1
ATOM 1191 N N . TYR A 1 156 ? 9.142 -1.889 5.713 1.00 92.88 156 TYR A N 1
ATOM 1192 C CA . TYR A 1 156 ? 8.932 -1.339 7.048 1.00 92.88 156 TYR A CA 1
ATOM 1193 C C . TYR A 1 156 ? 7.462 -0.969 7.284 1.00 92.88 156 TYR A C 1
ATOM 1195 O O . TYR A 1 156 ? 6.882 -1.380 8.288 1.00 92.88 156 TYR A O 1
ATOM 1203 N N . ASN A 1 157 ? 6.838 -0.246 6.346 1.00 90.81 157 ASN A N 1
ATOM 1204 C CA . ASN A 1 157 ? 5.428 0.143 6.411 1.00 90.81 157 ASN A CA 1
ATOM 1205 C C . ASN A 1 157 ? 4.520 -1.084 6.565 1.00 90.81 157 ASN A C 1
ATOM 1207 O O . ASN A 1 157 ? 3.701 -1.139 7.481 1.00 90.81 157 ASN A O 1
ATOM 1211 N N . ALA A 1 158 ? 4.708 -2.090 5.713 1.00 93.56 158 ALA A N 1
ATOM 1212 C CA . ALA A 1 158 ? 3.932 -3.319 5.716 1.00 93.56 158 ALA A CA 1
ATOM 1213 C C . ALA A 1 158 ? 3.971 -4.023 7.077 1.00 93.56 158 ALA A C 1
ATOM 1215 O O . ALA A 1 158 ? 2.927 -4.359 7.635 1.00 93.56 158 ALA A O 1
ATOM 1216 N N . LEU A 1 159 ? 5.168 -4.206 7.636 1.00 95.06 159 LEU A N 1
ATOM 1217 C CA . LEU A 1 159 ? 5.352 -4.886 8.916 1.00 95.06 159 LEU A CA 1
ATOM 1218 C C . LEU A 1 159 ? 4.847 -4.046 10.094 1.00 95.06 159 LEU A C 1
ATOM 1220 O O . LEU A 1 159 ? 4.197 -4.579 10.997 1.00 95.06 159 LEU A O 1
ATOM 1224 N N . TYR A 1 160 ? 5.100 -2.735 10.078 1.00 91.50 160 TYR A N 1
ATOM 1225 C CA . TYR A 1 160 ? 4.643 -1.815 11.115 1.00 91.50 160 TYR A CA 1
ATOM 1226 C C . TYR A 1 160 ? 3.114 -1.775 11.195 1.00 91.50 160 TYR A C 1
ATOM 1228 O O . TYR A 1 160 ? 2.550 -2.001 12.267 1.00 91.50 160 TYR A O 1
ATOM 1236 N N . PHE A 1 161 ? 2.429 -1.542 10.072 1.00 89.38 161 PHE A N 1
ATOM 1237 C CA . PHE A 1 161 ? 0.966 -1.475 10.051 1.00 89.38 161 PHE A CA 1
ATOM 1238 C C . PHE A 1 161 ? 0.318 -2.833 10.300 1.00 89.38 161 PHE A C 1
ATOM 1240 O O . PHE A 1 161 ? -0.706 -2.886 10.977 1.00 89.38 161 PHE A O 1
ATOM 1247 N N . ASN A 1 162 ? 0.950 -3.934 9.885 1.00 94.12 162 ASN A N 1
ATOM 1248 C CA . ASN A 1 162 ? 0.490 -5.265 10.265 1.00 94.12 162 ASN A CA 1
ATOM 1249 C C . ASN A 1 162 ? 0.522 -5.475 11.784 1.00 94.12 162 ASN A C 1
ATOM 1251 O O . ASN A 1 162 ? -0.473 -5.897 12.372 1.00 94.12 162 ASN A O 1
ATOM 1255 N N . LYS A 1 163 ? 1.627 -5.104 12.445 1.00 93.25 163 LYS A N 1
ATOM 1256 C CA . LYS A 1 163 ? 1.720 -5.150 13.910 1.00 93.25 163 LYS A CA 1
ATOM 1257 C C . LYS A 1 163 ? 0.622 -4.309 14.568 1.00 93.25 163 LYS A C 1
ATOM 1259 O O . LYS A 1 163 ? -0.000 -4.777 15.517 1.00 93.25 163 LYS A O 1
ATOM 1264 N N . GLN A 1 164 ? 0.378 -3.094 14.073 1.00 89.38 164 GLN A N 1
ATOM 1265 C CA . GLN A 1 164 ? -0.665 -2.214 14.610 1.00 89.38 164 GLN A CA 1
ATOM 1266 C C . GLN A 1 164 ? -2.068 -2.806 14.429 1.00 89.38 164 GLN A C 1
ATOM 1268 O O . GLN A 1 164 ? -2.841 -2.817 15.382 1.00 89.38 164 GLN A O 1
ATOM 1273 N N . ALA A 1 165 ? -2.385 -3.346 13.251 1.00 91.88 165 ALA A N 1
ATOM 1274 C CA . ALA A 1 165 ? -3.683 -3.952 12.960 1.00 91.88 165 ALA A CA 1
ATOM 1275 C C . ALA A 1 165 ? -3.978 -5.153 13.873 1.00 91.88 165 ALA A C 1
ATOM 1277 O O . ALA A 1 165 ? -5.044 -5.226 14.489 1.00 91.88 165 ALA A O 1
ATOM 1278 N N . VAL A 1 166 ? -3.007 -6.059 14.027 1.00 93.12 166 VAL A N 1
ATOM 1279 C CA . VAL A 1 166 ? -3.132 -7.240 14.896 1.00 93.12 166 VAL A CA 1
ATOM 1280 C C . VAL A 1 166 ? -3.242 -6.838 16.367 1.00 93.12 166 VAL A C 1
ATOM 1282 O O . VAL A 1 166 ? -4.118 -7.339 17.071 1.00 93.12 166 VAL A O 1
ATOM 1285 N N . ALA A 1 167 ? -2.402 -5.908 16.834 1.00 89.75 167 ALA A N 1
ATOM 1286 C CA . ALA A 1 167 ? -2.456 -5.424 18.212 1.00 89.75 167 ALA A CA 1
ATOM 1287 C C . ALA A 1 167 ? -3.789 -4.727 18.517 1.00 89.75 167 ALA A C 1
ATOM 1289 O O . ALA A 1 167 ? -4.379 -4.963 19.569 1.00 89.75 167 ALA A O 1
ATOM 1290 N N . ASN A 1 168 ? -4.291 -3.917 17.583 1.00 89.06 168 ASN A N 1
ATOM 1291 C CA . ASN A 1 168 ? -5.575 -3.241 17.715 1.00 89.06 168 ASN A CA 1
ATOM 1292 C C . ASN A 1 168 ? -6.723 -4.249 17.851 1.00 89.06 168 ASN A C 1
ATOM 1294 O O . ASN A 1 168 ? -7.535 -4.142 18.766 1.00 89.06 168 ASN A O 1
ATOM 1298 N N . TYR A 1 169 ? -6.761 -5.272 16.993 1.00 92.25 169 TYR A N 1
ATOM 1299 C CA . TYR A 1 169 ? -7.749 -6.342 17.112 1.00 92.25 169 TYR A CA 1
ATOM 1300 C C . TYR A 1 169 ? -7.645 -7.078 18.457 1.00 92.25 169 TYR A C 1
ATOM 1302 O O . TYR A 1 169 ? -8.653 -7.226 19.146 1.00 92.25 169 TYR A O 1
ATOM 1310 N N . ALA A 1 170 ? -6.438 -7.481 18.865 1.00 90.06 170 ALA A N 1
ATOM 1311 C CA . ALA A 1 170 ? -6.219 -8.230 20.101 1.00 90.06 170 ALA A CA 1
ATOM 1312 C C . ALA A 1 170 ? -6.631 -7.442 21.356 1.00 90.06 170 ALA A C 1
ATOM 1314 O O . ALA A 1 170 ? -7.322 -7.979 22.219 1.00 90.06 170 ALA A O 1
ATOM 1315 N N . VAL A 1 171 ? -6.254 -6.162 21.449 1.00 88.25 171 VAL A N 1
ATOM 1316 C CA . VAL A 1 171 ? -6.610 -5.299 22.588 1.00 88.25 171 VAL A CA 1
ATOM 1317 C C . VAL A 1 171 ? -8.121 -5.111 22.676 1.00 88.25 171 VAL A C 1
ATOM 1319 O O . VAL A 1 171 ? -8.697 -5.286 23.748 1.00 88.25 171 VAL A O 1
ATOM 1322 N N . HIS A 1 172 ? -8.776 -4.798 21.556 1.00 87.81 172 HIS A N 1
ATOM 1323 C CA . HIS A 1 172 ? -10.227 -4.625 21.533 1.00 87.81 172 HIS A CA 1
ATOM 1324 C C . HIS A 1 172 ? -10.970 -5.920 21.880 1.00 87.81 172 HIS A C 1
ATOM 1326 O O . HIS A 1 172 ? -11.939 -5.876 22.633 1.00 87.81 172 HIS A O 1
ATOM 1332 N N . TYR A 1 173 ? -10.489 -7.063 21.389 1.00 88.62 173 TYR A N 1
ATOM 1333 C CA . TYR A 1 173 ? -11.055 -8.372 21.705 1.00 88.62 173 TYR A CA 1
ATOM 1334 C C . TYR A 1 173 ? -10.948 -8.694 23.203 1.00 88.62 173 TYR A C 1
ATOM 1336 O O . TYR A 1 173 ? -11.928 -9.094 23.825 1.00 88.62 173 TYR A O 1
ATOM 1344 N N . MET A 1 174 ? -9.786 -8.454 23.817 1.00 87.19 174 MET A N 1
ATOM 1345 C CA . MET A 1 174 ? -9.599 -8.679 25.254 1.00 87.19 174 MET A CA 1
ATOM 1346 C C . MET A 1 174 ? -10.474 -7.761 26.111 1.00 87.19 174 MET A C 1
ATOM 1348 O O . MET A 1 174 ? -11.066 -8.212 27.086 1.00 87.19 174 MET A O 1
ATOM 1352 N N . LEU A 1 175 ? -10.592 -6.484 25.748 1.00 84.69 175 LEU A N 1
ATOM 1353 C CA . LEU A 1 175 ? -11.428 -5.532 26.484 1.00 84.69 175 LEU A CA 1
ATOM 1354 C C . LEU A 1 175 ? -12.920 -5.843 26.350 1.00 84.69 175 LEU A C 1
ATOM 1356 O O . LEU A 1 175 ? -13.678 -5.625 27.294 1.00 84.69 175 LEU A O 1
ATOM 1360 N N . GLU A 1 176 ? -13.339 -6.390 25.210 1.00 84.19 176 GLU A N 1
ATOM 1361 C CA . GLU A 1 176 ? -14.690 -6.912 25.029 1.00 84.19 176 GLU A CA 1
ATOM 1362 C C . GLU A 1 176 ? -14.962 -8.114 25.941 1.00 84.19 176 GLU A C 1
ATOM 1364 O O . GLU A 1 176 ? -15.997 -8.132 26.604 1.00 84.19 176 GLU A O 1
ATOM 1369 N N . LEU A 1 177 ? -14.025 -9.063 26.043 1.00 85.75 177 LEU A N 1
ATOM 1370 C CA . LEU A 1 177 ? -14.141 -10.211 26.951 1.00 85.75 177 LEU A CA 1
ATOM 1371 C C . LEU A 1 177 ? -14.184 -9.802 28.429 1.00 85.75 177 LEU A C 1
ATOM 1373 O O . LEU A 1 177 ? -14.889 -10.424 29.218 1.00 85.75 177 LEU A O 1
ATOM 1377 N N . LEU A 1 178 ? -13.449 -8.754 28.804 1.00 86.75 178 LEU A N 1
ATOM 1378 C CA . LEU A 1 178 ? -13.411 -8.223 30.170 1.00 86.75 178 LEU A CA 1
ATOM 1379 C C . LEU A 1 178 ? -14.592 -7.293 30.499 1.00 86.75 178 LEU A C 1
ATOM 1381 O O . LEU A 1 178 ? -14.682 -6.804 31.622 1.00 86.75 178 LEU A O 1
ATOM 1385 N N . GLY A 1 179 ? -15.473 -6.997 29.536 1.00 82.31 179 GLY A N 1
ATOM 1386 C CA . GLY A 1 179 ? -16.575 -6.048 29.719 1.00 82.31 179 GLY A CA 1
ATOM 1387 C C . GLY A 1 179 ? -16.129 -4.591 29.922 1.00 82.31 179 GLY A C 1
ATOM 1388 O O . GLY A 1 179 ? -16.925 -3.762 30.343 1.00 82.31 179 GLY A O 1
ATOM 1389 N N . GLN A 1 180 ? -14.874 -4.250 29.609 1.00 80.94 180 GLN A N 1
ATOM 1390 C CA . GLN A 1 180 ? -14.263 -2.933 29.847 1.00 80.94 180 GLN A CA 1
ATOM 1391 C C . GLN A 1 180 ? -14.250 -2.047 28.590 1.00 80.94 180 GLN A C 1
ATOM 1393 O O . GLN A 1 180 ? -13.264 -1.366 28.292 1.00 80.94 180 GLN A O 1
ATOM 1398 N N . ARG A 1 181 ? -15.343 -2.052 27.820 1.00 67.75 181 ARG A N 1
ATOM 1399 C CA . ARG A 1 181 ? -15.431 -1.280 26.567 1.00 67.75 181 ARG A CA 1
ATOM 1400 C C . ARG A 1 181 ? -15.283 0.233 26.796 1.00 67.75 181 ARG A C 1
ATOM 1402 O O . ARG A 1 181 ? -14.636 0.903 25.993 1.00 67.75 181 ARG A O 1
ATOM 1409 N N . ASP A 1 182 ? -15.760 0.735 27.933 1.00 67.69 182 ASP A N 1
ATOM 1410 C CA . ASP A 1 182 ? -15.734 2.158 28.304 1.00 67.69 182 ASP A CA 1
ATOM 1411 C C . ASP A 1 182 ? -14.314 2.748 28.381 1.00 67.69 182 ASP A C 1
ATOM 1413 O O . ASP A 1 182 ? -14.111 3.937 28.130 1.00 67.69 182 ASP A O 1
ATOM 1417 N N . LEU A 1 183 ? -13.301 1.932 28.703 1.00 67.12 183 LEU A N 1
ATOM 1418 C CA . LEU A 1 183 ? -11.904 2.381 28.760 1.00 67.12 183 LEU A CA 1
ATOM 1419 C C . LEU A 1 183 ? -11.357 2.758 27.378 1.00 67.12 183 LEU A C 1
ATOM 1421 O O . LEU A 1 183 ? -10.484 3.620 27.271 1.00 67.12 183 LEU A O 1
ATOM 1425 N N . ILE A 1 184 ? -11.865 2.121 26.320 1.00 62.81 184 ILE A N 1
ATOM 1426 C CA . ILE A 1 184 ? -11.486 2.429 24.940 1.00 62.81 184 ILE A CA 1
ATOM 1427 C C . ILE A 1 184 ? -12.116 3.746 24.515 1.00 62.81 184 ILE A C 1
ATOM 1429 O O . ILE A 1 184 ? -11.421 4.602 23.972 1.00 62.81 184 ILE A O 1
ATOM 1433 N N . GLU A 1 185 ? -13.415 3.909 24.770 1.00 59.78 185 GLU A N 1
ATOM 1434 C CA . GLU A 1 185 ? -14.164 5.101 24.368 1.00 59.78 185 GLU A CA 1
ATOM 1435 C C . GLU A 1 185 ? -13.542 6.359 24.984 1.00 59.78 185 GLU A C 1
ATOM 1437 O O . GLU A 1 185 ? -13.176 7.277 24.250 1.00 59.78 185 GLU A O 1
ATOM 1442 N N . ARG A 1 186 ? -13.221 6.319 26.285 1.00 58.06 186 ARG A N 1
ATOM 1443 C CA . ARG A 1 186 ? -12.532 7.418 26.985 1.00 58.06 186 ARG A CA 1
ATOM 1444 C C . ARG A 1 186 ? -11.158 7.765 26.405 1.00 58.06 186 ARG A C 1
ATOM 1446 O O . ARG A 1 186 ? -10.740 8.915 26.466 1.00 58.06 186 ARG A O 1
ATOM 1453 N N . ARG A 1 187 ? -10.421 6.789 25.861 1.00 54.41 187 ARG A N 1
ATOM 1454 C CA . ARG A 1 187 ? -9.076 7.011 25.296 1.00 54.41 187 ARG A CA 1
ATOM 1455 C C . ARG A 1 187 ? -9.115 7.515 23.853 1.00 54.41 187 ARG A C 1
ATOM 1457 O O . ARG A 1 187 ? -8.188 8.196 23.422 1.00 54.41 187 ARG A O 1
ATOM 1464 N N . VAL A 1 188 ? -10.152 7.149 23.098 1.00 52.47 188 VAL A N 1
ATOM 1465 C CA . VAL A 1 188 ? -10.371 7.627 21.724 1.00 52.47 188 VAL A CA 1
ATOM 1466 C C . VAL A 1 188 ? -10.825 9.086 21.728 1.00 52.47 188 VAL A C 1
ATOM 1468 O O . VAL A 1 188 ? -10.357 9.848 20.885 1.00 52.47 188 VAL A O 1
ATOM 1471 N N . GLU A 1 189 ? -11.651 9.483 22.699 1.00 47.69 189 GLU A N 1
ATOM 1472 C CA . GLU A 1 189 ? -12.133 10.864 22.864 1.00 47.69 189 GLU A CA 1
ATOM 1473 C C . GLU A 1 189 ? -10.998 11.876 23.119 1.00 47.69 189 GLU A C 1
ATOM 1475 O O . GLU A 1 189 ? -11.072 13.008 22.660 1.00 47.69 189 GLU A O 1
ATOM 1480 N N . GLN A 1 190 ? -9.888 11.452 23.734 1.00 49.47 190 GLN A N 1
ATOM 1481 C CA . GLN A 1 190 ? -8.778 12.331 24.138 1.00 49.47 190 GLN A CA 1
ATOM 1482 C C . GLN A 1 190 ? -7.711 12.610 23.060 1.00 49.47 190 GLN A C 1
ATOM 1484 O O . GLN A 1 190 ? -6.652 13.169 23.358 1.00 49.47 190 GLN A O 1
ATOM 1489 N N . ARG A 1 191 ? -7.896 12.188 21.802 1.00 54.06 191 ARG A N 1
ATOM 1490 C CA . ARG A 1 191 ? -6.889 12.449 20.755 1.00 54.06 191 ARG A CA 1
ATOM 1491 C C . ARG A 1 191 ? -6.990 13.895 20.277 1.00 54.06 191 ARG A C 1
ATOM 1493 O O . ARG A 1 191 ? -8.013 14.263 19.732 1.00 54.06 191 ARG A O 1
ATOM 1500 N N . THR A 1 192 ? -5.938 14.701 20.394 1.00 55.56 192 THR A N 1
ATOM 1501 C CA . THR A 1 192 ? -5.921 16.083 19.874 1.00 55.56 192 THR A CA 1
ATOM 1502 C C . THR A 1 192 ? -5.451 16.130 18.414 1.00 55.56 192 THR A C 1
ATOM 1504 O O . THR A 1 192 ? -4.443 15.522 18.049 1.00 55.56 192 THR A O 1
ATOM 1507 N N . SER A 1 193 ? -6.178 16.859 17.570 1.00 49.34 193 SER A N 1
ATOM 1508 C CA . SER A 1 193 ? -5.837 17.147 16.174 1.00 49.34 193 SER A CA 1
ATOM 1509 C C . SER A 1 193 ? -4.711 18.172 16.098 1.00 49.34 193 SER A C 1
ATOM 1511 O O . SER A 1 193 ? -4.771 19.210 16.757 1.00 49.34 193 SER A O 1
ATOM 1513 N N . TYR A 1 194 ? -3.709 17.925 15.253 1.00 50.44 194 TYR A N 1
ATOM 1514 C CA . TYR A 1 194 ? -2.586 18.856 15.094 1.00 50.44 194 TYR A CA 1
ATOM 1515 C C . TYR A 1 194 ? -2.956 20.075 14.238 1.00 50.44 194 TYR A C 1
ATOM 1517 O O . TYR A 1 194 ? -2.436 21.167 14.439 1.00 50.44 194 TYR A O 1
ATOM 1525 N N . THR A 1 195 ? -3.889 19.905 13.300 1.00 43.44 195 THR A N 1
ATOM 1526 C CA . THR A 1 195 ? -4.325 20.961 12.375 1.00 43.44 195 THR A CA 1
ATOM 1527 C C . THR A 1 195 ? -5.271 21.955 13.036 1.00 43.44 195 THR A C 1
ATOM 1529 O O . THR A 1 195 ? -5.327 23.116 12.647 1.00 43.44 195 THR A O 1
ATOM 1532 N N . THR A 1 196 ? -6.050 21.495 14.016 1.00 49.75 196 THR A N 1
ATOM 1533 C CA . THR A 1 196 ? -7.093 22.307 14.654 1.00 49.75 196 THR A CA 1
ATOM 1534 C C . THR A 1 196 ? -6.843 22.567 16.134 1.00 49.75 196 THR A C 1
ATOM 1536 O O . THR A 1 196 ? -7.557 23.384 16.703 1.00 49.75 196 THR A O 1
ATOM 1539 N N . GLY A 1 197 ? -5.879 21.889 16.770 1.00 55.56 197 GLY A N 1
ATOM 1540 C CA . GLY A 1 197 ? -5.599 22.004 18.210 1.00 55.56 197 GLY A CA 1
ATOM 1541 C C . GLY A 1 197 ? -6.723 21.489 19.117 1.00 55.56 197 GLY A C 1
ATOM 1542 O O . GLY A 1 197 ? -6.673 21.667 20.328 1.00 55.56 197 GLY A O 1
ATOM 1543 N N . LEU A 1 198 ? -7.748 20.868 18.534 1.00 54.31 198 LEU A N 1
ATOM 1544 C CA . LEU A 1 198 ? -8.982 20.458 19.205 1.00 54.31 198 LEU A CA 1
ATOM 1545 C C . LEU A 1 198 ? -9.015 18.940 19.340 1.00 54.31 198 LEU A C 1
ATOM 1547 O O . LEU A 1 198 ? -8.397 18.244 18.531 1.00 54.31 198 LEU A O 1
ATOM 1551 N N . GLU A 1 199 ? -9.745 18.413 20.324 1.00 57.50 199 GLU A N 1
ATOM 1552 C CA . GLU A 1 199 ? -10.016 16.974 20.378 1.00 57.50 199 GLU A CA 1
ATOM 1553 C C . GLU A 1 199 ? -10.650 16.510 19.055 1.00 57.50 199 GLU A C 1
ATOM 1555 O O . GLU A 1 199 ? -11.506 17.175 18.461 1.00 57.50 199 GLU A O 1
ATOM 1560 N N . VAL A 1 200 ? -10.154 15.387 18.542 1.00 53.72 200 VAL A N 1
ATOM 1561 C CA . VAL A 1 200 ? -10.603 14.746 17.313 1.00 53.72 200 VAL A CA 1
ATOM 1562 C C . VAL A 1 200 ? -12.030 14.295 17.578 1.00 53.72 200 VAL A C 1
ATOM 1564 O O . VAL A 1 200 ? -12.261 13.332 18.305 1.00 53.72 200 VAL A O 1
ATOM 1567 N N . MET A 1 201 ? -12.990 15.026 17.005 1.00 45.47 201 MET A N 1
ATOM 1568 C CA . MET A 1 201 ? -14.410 14.750 17.200 1.00 45.47 201 MET A CA 1
ATOM 1569 C C . MET A 1 201 ? -14.742 13.289 16.900 1.00 45.47 201 MET A C 1
ATOM 1571 O O . MET A 1 201 ? -14.337 12.729 15.874 1.00 45.47 201 MET A O 1
ATOM 1575 N N . ALA A 1 202 ? -15.582 12.703 17.751 1.00 46.12 202 ALA A N 1
ATOM 1576 C CA . ALA A 1 202 ? -16.275 11.482 17.400 1.00 46.12 202 ALA A CA 1
ATOM 1577 C C . ALA A 1 202 ? -17.125 11.744 16.145 1.00 46.12 202 ALA A C 1
ATOM 1579 O O . ALA A 1 202 ? -17.884 12.705 16.069 1.00 46.12 202 ALA A O 1
ATOM 1580 N N . TRP A 1 203 ? -17.035 10.869 15.140 1.00 40.03 203 TRP A N 1
ATOM 1581 C CA . TRP A 1 203 ? -17.754 11.021 13.862 1.00 40.03 203 TRP A CA 1
ATOM 1582 C C . TRP A 1 203 ? -19.279 11.218 14.015 1.00 40.03 203 TRP A C 1
ATOM 1584 O O . TRP A 1 203 ? -19.918 11.842 13.168 1.00 40.03 203 TRP A O 1
ATOM 1594 N N . LYS A 1 204 ? -19.856 10.713 15.114 1.00 39.25 204 LYS A N 1
ATOM 1595 C CA . LYS A 1 204 ? -21.266 10.893 15.498 1.00 39.25 204 LYS A CA 1
ATOM 1596 C C . LYS A 1 204 ? -21.640 12.383 15.624 1.00 39.25 204 LYS A C 1
ATOM 1598 O O . LYS A 1 204 ? -22.755 12.776 15.283 1.00 39.25 204 LYS A O 1
ATOM 1603 N N . ASP A 1 205 ? -20.693 13.218 16.039 1.00 44.41 205 ASP A N 1
ATOM 1604 C CA . ASP A 1 205 ? -20.869 14.662 16.193 1.00 44.41 205 ASP A CA 1
ATOM 1605 C C . ASP A 1 205 ? -20.684 15.412 14.863 1.00 44.41 205 ASP A C 1
ATOM 1607 O O . ASP A 1 205 ? -21.406 16.370 14.594 1.00 44.41 205 ASP A O 1
ATOM 1611 N N . CYS A 1 206 ? -19.833 14.902 13.960 1.00 42.94 206 CYS A N 1
ATOM 1612 C CA . CYS A 1 206 ? -19.697 15.431 12.595 1.00 42.94 206 CYS A CA 1
ATOM 1613 C C . CYS A 1 206 ? -20.988 15.287 11.770 1.00 42.94 206 CYS A C 1
ATOM 1615 O O . CYS A 1 206 ? -21.339 16.188 11.015 1.00 42.94 206 CYS A O 1
ATOM 1617 N N . ALA A 1 207 ? -21.696 14.159 11.902 1.00 36.88 207 ALA A N 1
ATOM 1618 C CA . ALA A 1 207 ? -22.929 13.895 11.153 1.00 36.88 207 ALA A CA 1
ATOM 1619 C C . ALA A 1 207 ? -24.176 14.564 11.760 1.00 36.88 207 ALA A C 1
ATOM 1621 O O . ALA A 1 207 ? -25.178 14.733 11.071 1.00 36.88 207 ALA A O 1
ATOM 1622 N N . SER A 1 208 ? -24.129 14.939 13.042 1.00 41.38 208 SER A N 1
ATOM 1623 C CA . SER A 1 208 ? -25.262 15.538 13.760 1.00 41.38 208 SER A CA 1
ATOM 1624 C C . SER A 1 208 ? -25.266 17.070 13.747 1.00 41.38 208 SER A C 1
ATOM 1626 O O . SER A 1 208 ? -26.171 17.676 14.317 1.00 41.38 208 SER A O 1
ATOM 1628 N N . GLY A 1 209 ? -24.269 17.705 13.115 1.00 36.56 209 GLY A N 1
ATOM 1629 C CA . GLY A 1 209 ? -24.152 19.165 13.051 1.00 36.56 209 GLY A CA 1
ATOM 1630 C C . GLY A 1 209 ? -23.921 19.823 14.415 1.00 36.56 209 GLY A C 1
ATOM 1631 O O . GLY A 1 209 ? -24.147 21.024 14.559 1.00 36.56 209 GLY A O 1
ATOM 1632 N N . ARG A 1 210 ? -23.510 19.054 15.433 1.00 38.28 210 ARG A N 1
ATOM 1633 C CA . ARG A 1 210 ? -23.290 19.583 16.781 1.00 38.28 210 ARG A CA 1
ATOM 1634 C C . ARG A 1 210 ? -22.056 20.493 16.804 1.00 38.28 210 ARG A C 1
ATOM 1636 O O . ARG A 1 210 ? -21.043 20.164 16.184 1.00 38.28 210 ARG A O 1
ATOM 1643 N N . PRO A 1 211 ? -22.124 21.639 17.506 1.00 39.62 211 PRO A N 1
ATOM 1644 C CA . PRO A 1 211 ? -21.004 22.561 17.586 1.00 39.62 211 PRO A CA 1
ATOM 1645 C C . PRO A 1 211 ? -19.815 21.921 18.306 1.00 39.62 211 PRO A C 1
ATOM 1647 O O . PRO A 1 211 ? -19.963 21.085 19.201 1.00 39.62 211 PRO A O 1
ATOM 1650 N N . ARG A 1 212 ? -18.622 22.333 17.875 1.00 46.25 212 ARG A N 1
ATOM 1651 C CA . ARG A 1 212 ? -17.326 21.853 18.354 1.00 46.25 212 ARG A CA 1
ATOM 1652 C C . ARG A 1 212 ? -17.221 22.086 19.867 1.00 46.25 212 ARG A C 1
ATOM 1654 O O . ARG A 1 212 ? -17.411 23.215 20.308 1.00 46.25 212 ARG A O 1
ATOM 1661 N N . ARG A 1 213 ? -16.914 21.053 20.660 1.00 44.91 213 ARG A N 1
ATOM 1662 C CA . ARG A 1 213 ? -16.548 21.260 22.070 1.00 44.91 213 ARG A CA 1
ATOM 1663 C C . ARG A 1 213 ? -15.170 21.918 22.104 1.00 44.91 213 ARG A C 1
ATOM 1665 O O . ARG A 1 213 ? -14.231 21.402 21.499 1.00 44.91 213 ARG A O 1
ATOM 1672 N N . GLU A 1 214 ? -15.078 23.087 22.729 1.00 37.06 214 GLU A N 1
ATOM 1673 C CA . GLU A 1 214 ? -13.798 23.754 22.958 1.00 37.06 214 GLU A CA 1
ATOM 1674 C C . GLU A 1 214 ? -12.911 22.861 23.829 1.00 37.06 214 GLU A C 1
ATOM 1676 O O . GLU A 1 214 ? -13.393 22.187 24.742 1.00 37.06 214 GLU A O 1
ATOM 1681 N N . ALA A 1 215 ? -11.619 22.818 23.502 1.00 38.72 215 ALA A N 1
ATOM 1682 C CA . ALA A 1 215 ? -10.645 22.062 24.269 1.00 38.72 215 ALA A CA 1
ATOM 1683 C C . ALA A 1 215 ? -10.624 22.591 25.708 1.00 38.72 215 ALA A C 1
ATOM 1685 O O . ALA A 1 215 ? -10.330 23.766 25.935 1.00 38.72 215 ALA A O 1
ATOM 1686 N N . TYR A 1 216 ? -10.918 21.731 26.684 1.00 33.34 216 TYR A N 1
ATOM 1687 C CA . TYR A 1 216 ? -10.625 22.063 28.072 1.00 33.34 216 TYR A CA 1
ATOM 1688 C C . TYR A 1 216 ? -9.100 22.196 28.223 1.00 33.34 216 TYR A C 1
ATOM 1690 O O . TYR A 1 216 ? -8.365 21.353 27.696 1.00 33.34 216 TYR A O 1
ATOM 1698 N N . PRO A 1 217 ? -8.595 23.235 28.911 1.00 29.59 217 PRO A N 1
ATOM 1699 C CA . PRO A 1 217 ? -7.170 23.355 29.169 1.00 29.59 217 PRO A CA 1
ATOM 1700 C C . PRO A 1 217 ? -6.690 22.121 29.938 1.00 29.59 217 PRO A C 1
ATOM 1702 O O . PRO A 1 217 ? -7.328 21.674 30.891 1.00 29.59 217 PRO A O 1
ATOM 1705 N N . VAL A 1 218 ? -5.566 21.551 29.498 1.00 39.62 218 VAL A N 1
ATOM 1706 C CA . VAL A 1 218 ? -4.957 20.357 30.096 1.00 39.62 218 VAL A CA 1
ATOM 1707 C C . VAL A 1 218 ? -4.270 20.736 31.415 1.00 39.62 218 VAL A C 1
ATOM 1709 O O . VAL A 1 218 ? -3.048 20.721 31.530 1.00 39.62 218 VAL A O 1
ATOM 1712 N N . GLU A 1 219 ? -5.050 21.076 32.435 1.00 34.66 219 GLU A N 1
ATOM 1713 C CA . GLU A 1 219 ? -4.606 21.077 33.829 1.00 34.66 219 GLU A CA 1
ATOM 1714 C C . GLU A 1 219 ? -5.013 19.741 34.455 1.00 34.66 219 GLU A C 1
ATOM 1716 O O . GLU A 1 219 ? -6.156 19.539 34.853 1.00 34.66 219 GLU A O 1
ATOM 1721 N N . GLY A 1 220 ? -4.086 18.776 34.500 1.00 36.31 220 GLY A N 1
ATOM 1722 C CA . GLY A 1 220 ? -4.385 17.490 35.147 1.00 36.31 220 GLY A CA 1
ATOM 1723 C C . GLY A 1 220 ? -3.441 16.315 34.898 1.00 36.31 220 GLY A C 1
ATOM 1724 O O . GLY A 1 220 ? -3.606 15.276 35.529 1.00 36.31 220 GLY A O 1
ATOM 1725 N N . LEU A 1 221 ? -2.405 16.438 34.059 1.00 35.53 221 LEU A N 1
ATOM 1726 C CA . LEU A 1 221 ? -1.429 15.355 33.815 1.00 35.53 221 LEU A CA 1
ATOM 1727 C C . LEU A 1 221 ? -0.408 15.137 34.959 1.00 35.53 221 LEU A C 1
ATOM 1729 O O . LEU A 1 221 ? 0.702 14.653 34.744 1.00 35.53 221 LEU A O 1
ATOM 1733 N N . ARG A 1 222 ? -0.786 15.442 36.205 1.00 36.66 222 ARG A N 1
ATOM 1734 C CA . ARG A 1 222 ? -0.091 14.986 37.419 1.00 36.66 222 ARG A CA 1
ATOM 1735 C C . ARG A 1 222 ? -1.041 14.137 38.255 1.00 36.66 222 ARG A C 1
ATOM 1737 O O . ARG A 1 222 ? -1.442 14.514 39.347 1.00 36.66 222 ARG A O 1
ATOM 1744 N N . GLY A 1 223 ? -1.408 12.979 37.723 1.00 38.19 223 GLY A N 1
ATOM 1745 C CA . GLY A 1 223 ? -2.276 12.045 38.422 1.00 38.19 223 GLY A CA 1
ATOM 1746 C C . GLY A 1 223 ? -2.015 10.615 37.988 1.00 38.19 223 GLY A C 1
ATOM 1747 O O . GLY A 1 223 ? -2.498 10.179 36.954 1.00 38.19 223 GLY A O 1
ATOM 1748 N N . ASN A 1 224 ? -1.303 9.881 38.841 1.00 39.81 224 ASN A N 1
ATOM 1749 C CA . ASN A 1 224 ? -1.361 8.424 38.935 1.00 39.81 224 ASN A CA 1
ATOM 1750 C C . ASN A 1 224 ? -0.545 7.581 37.926 1.00 39.81 224 ASN A C 1
ATOM 1752 O O . ASN A 1 224 ? -1.044 6.665 37.278 1.00 39.81 224 ASN A O 1
ATOM 1756 N N . THR A 1 225 ? 0.773 7.798 37.891 1.00 40.44 225 THR A N 1
ATOM 1757 C CA . THR A 1 225 ? 1.750 6.804 37.397 1.00 40.44 225 THR A CA 1
ATOM 1758 C C . THR A 1 225 ? 1.885 5.570 38.306 1.00 40.44 225 THR A C 1
ATOM 1760 O O . THR A 1 225 ? 2.564 4.614 37.932 1.00 40.44 225 THR A O 1
ATOM 1763 N N . ALA A 1 226 ? 1.250 5.563 39.485 1.00 37.91 226 ALA A N 1
ATOM 1764 C CA . ALA A 1 226 ? 1.317 4.461 40.445 1.00 37.91 226 ALA A CA 1
ATOM 1765 C C . ALA A 1 226 ? 0.428 3.268 40.040 1.00 37.91 226 ALA A C 1
ATOM 1767 O O . ALA A 1 226 ? 0.892 2.130 40.093 1.00 37.91 226 ALA A O 1
ATOM 1768 N N . ALA A 1 227 ? -0.777 3.518 39.514 1.00 39.88 227 ALA A N 1
ATOM 1769 C CA . ALA A 1 227 ? -1.735 2.465 39.151 1.00 39.88 227 ALA A CA 1
ATOM 1770 C C . ALA A 1 227 ? -1.226 1.477 38.076 1.00 39.88 227 ALA A C 1
ATOM 1772 O O . ALA A 1 227 ? -1.547 0.291 38.108 1.00 39.88 227 ALA A O 1
ATOM 1773 N N . TRP A 1 228 ? -0.382 1.931 37.141 1.00 35.88 228 TRP A N 1
ATOM 1774 C CA . TRP A 1 228 ? 0.180 1.063 36.095 1.00 35.88 228 TRP A CA 1
ATOM 1775 C C . TRP A 1 228 ? 1.266 0.113 36.610 1.00 35.88 228 TRP A C 1
ATOM 1777 O O . TRP A 1 228 ? 1.454 -0.962 36.044 1.00 35.88 228 TRP A O 1
ATOM 1787 N N . LYS A 1 229 ? 1.985 0.494 37.673 1.00 37.81 229 LYS A N 1
ATOM 1788 C CA . LYS A 1 229 ? 3.038 -0.347 38.263 1.00 37.81 229 LYS A CA 1
ATOM 1789 C C . LYS A 1 229 ? 2.448 -1.489 39.089 1.00 37.81 229 LYS A C 1
ATOM 1791 O O . LYS A 1 229 ? 2.990 -2.588 39.058 1.00 37.81 229 LYS A O 1
ATOM 1796 N N . GLU A 1 230 ? 1.320 -1.243 39.752 1.00 37.78 230 GLU A N 1
ATOM 1797 C CA . GLU A 1 230 ? 0.559 -2.262 40.487 1.00 37.78 230 GLU A CA 1
ATOM 1798 C C . GLU A 1 230 ? -0.077 -3.300 39.554 1.00 37.78 230 GLU A C 1
ATOM 1800 O O . GLU A 1 230 ? 0.011 -4.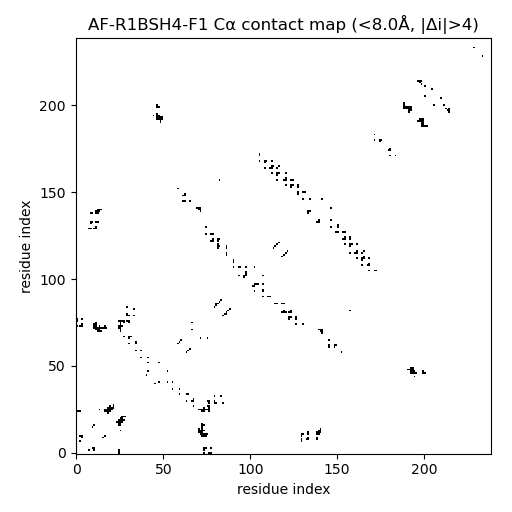497 39.814 1.00 37.78 230 GLU A O 1
ATOM 1805 N N . ALA A 1 231 ? -0.626 -2.867 38.413 1.00 40.12 231 ALA A N 1
ATOM 1806 C CA . ALA A 1 231 ? -1.248 -3.765 37.435 1.00 40.12 231 ALA A CA 1
ATOM 1807 C C . ALA A 1 231 ? -0.257 -4.714 36.725 1.00 40.12 231 ALA A C 1
ATOM 1809 O O . ALA A 1 231 ? -0.677 -5.710 36.139 1.00 40.12 231 ALA A O 1
ATOM 1810 N N . LEU A 1 232 ? 1.048 -4.417 36.761 1.00 36.66 232 LEU A N 1
ATOM 1811 C CA . LEU A 1 232 ? 2.088 -5.189 36.070 1.00 36.66 232 LEU A CA 1
ATOM 1812 C C . LEU A 1 232 ? 2.903 -6.113 36.986 1.00 36.66 232 LEU A C 1
ATOM 1814 O O . LEU A 1 232 ? 3.850 -6.734 36.508 1.00 36.66 232 LEU A O 1
ATOM 1818 N N . GLY A 1 233 ? 2.561 -6.228 38.276 1.00 38.16 233 GLY A N 1
ATOM 1819 C CA . GLY A 1 233 ? 3.183 -7.201 39.186 1.00 38.16 233 GLY A CA 1
ATOM 1820 C C . GLY A 1 233 ? 4.711 -7.101 39.286 1.00 38.16 233 GLY A C 1
ATOM 1821 O O . GLY A 1 233 ? 5.366 -8.088 39.615 1.00 38.16 233 GLY A O 1
ATOM 1822 N N . VAL A 1 234 ? 5.298 -5.939 38.975 1.00 41.25 234 VAL A N 1
ATOM 1823 C CA . VAL A 1 234 ? 6.750 -5.739 39.028 1.00 41.25 234 VAL A CA 1
ATOM 1824 C C . VAL A 1 234 ? 7.161 -5.688 40.503 1.00 41.25 234 VAL A C 1
ATOM 1826 O O . VAL A 1 234 ? 6.746 -4.758 41.199 1.00 41.25 234 VAL A O 1
ATOM 1829 N N . PRO A 1 235 ? 7.964 -6.642 41.012 1.00 34.41 235 PRO A N 1
ATOM 1830 C CA . PRO A 1 235 ? 8.379 -6.626 42.407 1.00 34.41 235 PRO A CA 1
ATOM 1831 C 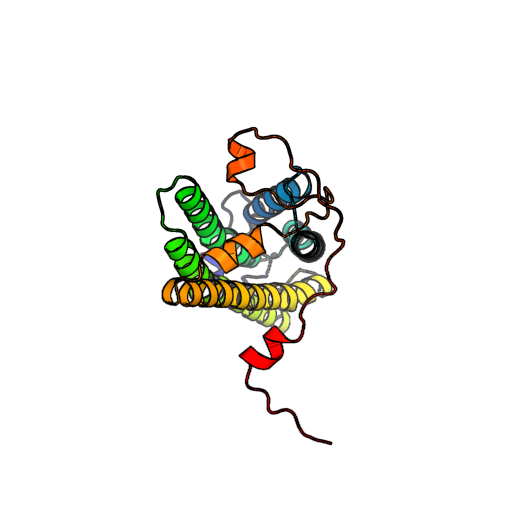C . PRO A 1 235 ? 9.221 -5.378 42.665 1.00 34.41 235 PRO A C 1
ATOM 1833 O O . PRO A 1 235 ? 10.231 -5.150 41.991 1.00 34.41 235 PRO A O 1
ATOM 1836 N N . GLN A 1 236 ? 8.818 -4.562 43.638 1.00 40.66 236 GLN A N 1
ATOM 1837 C CA . GLN A 1 236 ? 9.661 -3.469 44.104 1.00 40.66 236 GLN A CA 1
ATOM 1838 C C . GLN A 1 236 ? 10.884 -4.076 44.800 1.00 40.66 236 GLN A C 1
ATOM 1840 O O . GLN A 1 236 ? 10.761 -4.711 45.845 1.00 40.66 236 GLN A O 1
ATOM 1845 N N . ARG A 1 237 ? 12.072 -3.919 44.203 1.00 36.00 237 ARG A N 1
ATOM 1846 C CA . ARG A 1 237 ? 13.332 -4.184 44.905 1.00 36.00 237 ARG A CA 1
ATOM 1847 C C . ARG A 1 237 ? 13.446 -3.171 46.044 1.00 36.00 237 ARG A C 1
ATOM 1849 O O . ARG A 1 237 ? 13.490 -1.972 45.786 1.00 36.00 237 ARG A O 1
ATOM 1856 N N . GLY A 1 238 ? 13.421 -3.671 47.276 1.00 39.28 238 GLY A N 1
ATOM 1857 C CA . GLY A 1 238 ? 13.632 -2.883 48.482 1.00 39.28 238 GLY A CA 1
ATOM 1858 C C . GLY A 1 238 ? 15.097 -2.479 48.654 1.00 39.28 238 GLY A C 1
ATOM 1859 O O . GLY A 1 238 ? 15.977 -3.271 48.323 1.00 39.28 238 GLY A O 1
ATOM 1860 N N . SER A 1 239 ? 15.251 -1.250 49.170 1.00 35.34 239 SER A N 1
ATOM 1861 C CA . SER A 1 239 ? 16.422 -0.572 49.767 1.00 35.34 239 SER A CA 1
ATOM 1862 C C . SER A 1 239 ? 17.768 -0.672 49.056 1.00 35.34 239 SER A C 1
ATOM 1864 O O . SER A 1 239 ? 18.385 -1.758 49.110 1.00 35.34 239 SER A O 1
#

Nearest PDB structures (foldseek):
  7ane-assembly1_Am  TM=2.257E-01  e=5.605E-01  Leishmania major